Protein AF-A0A519R283-F1 (afdb_monomer_lite)

Sequence (198 aa):
MSEYLYPNASLYLNTQYIQLYNGGTFNTNLTDIDNVKGSFQCNGQVITFKQLPFRQILGTLYDQYTDFNLHLSSVHFCTGAAAQPVQDFWGVWLLKFSGAHLLNQSYNHLLGVCTDQTPCFAGNTSHTTINSTSGITPSANIISFRKPQSGFSDITLEFQNIRNNTPINGYIGKSIVTLGHVAFAFDIFPIIESKINK

Radius of gyration: 17.01 Å; chains: 1; bounding box: 45×44×44 Å

Secondary structure (DSSP, 8-state):
--GGGS--EEEEEETHHHHTGGGPPP-SB---EE-SSEEEETTTTEEEEEEEEHHHHHTTHHHHBSEEEEEEEEEEEE-SS-----TT-EEEEEEEEESSEES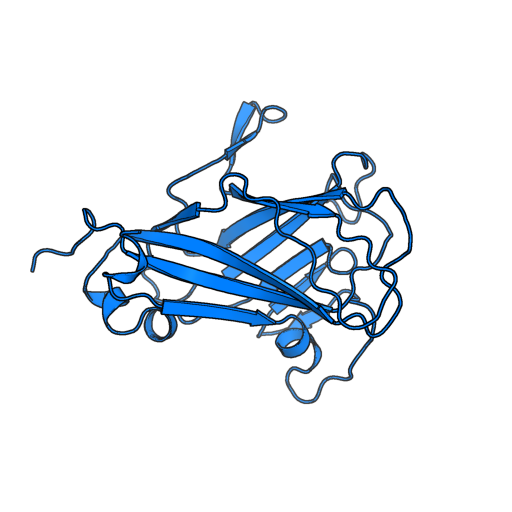SPEEETTTTEEES-EEEEEEE----SSSEEPPPP-S--EEEEEPPTTSEEEEEEEEEETT--S-BTTBTT--SPPPBEEEEEEEEEE-GGGB---

Foldseek 3Di:
DCQVVADKFKDKDWPVCQQCPPNHDDDLWQDFDDDQQWTADLQNLKTKGFWDQQCVRCPPVLVFFFKKKKAFPWKKFQRPDQQDQPPQQWWWKKKAKAQKAWPDWDQDPVVRDTDRIDTQFTFRQHDGDGTDTTDGPDDPNITMITQRPVSTMMMMIHTARPPFQDDDPNDGRGDNGHGGIMMIMMMMGHPPVRTDDD

pLDDT: mean 81.02, std 13.84, range [43.16, 96.5]

Structure (mmCIF, N/CA/C/O backbone):
data_AF-A0A519R283-F1
#
_entry.id   AF-A0A519R283-F1
#
loop_
_atom_site.group_PDB
_atom_site.id
_atom_site.type_symbol
_atom_site.label_atom_id
_atom_site.label_alt_id
_atom_site.label_comp_id
_atom_site.label_asym_id
_atom_site.label_entity_id
_atom_site.label_seq_id
_atom_site.pdbx_PDB_ins_code
_atom_site.Cartn_x
_atom_site.Cartn_y
_atom_site.Cartn_z
_atom_site.occupancy
_atom_site.B_iso_or_equiv
_atom_site.auth_seq_id
_atom_site.auth_comp_id
_atom_site.auth_asym_id
_atom_site.auth_atom_id
_atom_site.pdbx_PDB_model_num
ATOM 1 N N . MET A 1 1 ? 8.658 6.339 23.250 1.00 43.16 1 MET A N 1
ATOM 2 C CA . MET A 1 1 ? 8.602 5.001 23.890 1.00 43.16 1 MET A CA 1
ATOM 3 C C . MET A 1 1 ? 7.179 4.682 24.393 1.00 43.16 1 MET A C 1
ATOM 5 O O . MET A 1 1 ? 7.037 4.109 25.461 1.00 43.16 1 MET A O 1
ATOM 9 N N . SER A 1 2 ? 6.119 5.034 23.642 1.00 54.41 2 SER A N 1
ATOM 10 C CA . SER A 1 2 ? 4.710 4.770 24.022 1.00 54.41 2 SER A CA 1
ATOM 11 C C . SER A 1 2 ? 3.930 3.926 23.003 1.00 54.41 2 SER A C 1
ATOM 13 O O . SER A 1 2 ? 2.837 3.468 23.307 1.00 54.41 2 SER A O 1
ATOM 15 N N . GLU A 1 3 ? 4.482 3.698 21.810 1.00 46.72 3 GLU A N 1
ATOM 16 C CA . GLU A 1 3 ? 3.764 3.092 20.676 1.00 46.72 3 GLU A CA 1
ATOM 17 C C . GLU A 1 3 ? 3.654 1.560 20.780 1.00 46.72 3 GLU A C 1
ATOM 19 O O . GLU A 1 3 ? 2.698 0.979 20.284 1.00 46.72 3 GLU A O 1
ATOM 24 N N . TYR A 1 4 ? 4.564 0.910 21.519 1.00 47.75 4 TYR A N 1
ATOM 25 C CA . TYR A 1 4 ? 4.572 -0.548 21.739 1.00 47.75 4 TYR A CA 1
ATOM 26 C C . TYR A 1 4 ? 3.675 -1.030 22.894 1.00 47.75 4 TYR A C 1
ATOM 28 O O . TYR A 1 4 ? 3.607 -2.226 23.160 1.00 47.75 4 TYR A O 1
ATOM 36 N N . LEU A 1 5 ? 3.022 -0.119 23.623 1.00 55.38 5 LEU A N 1
ATOM 37 C CA . LEU A 1 5 ? 2.128 -0.470 24.737 1.00 55.38 5 LEU A CA 1
ATOM 38 C C . LEU A 1 5 ? 0.702 -0.806 24.278 1.00 55.38 5 LEU A C 1
ATOM 40 O O . LEU A 1 5 ? -0.080 -1.342 25.061 1.00 55.38 5 LEU A O 1
ATOM 44 N N . TYR A 1 6 ? 0.363 -0.501 23.025 1.00 66.31 6 TYR A N 1
ATOM 45 C CA . TYR A 1 6 ? -0.961 -0.734 22.460 1.00 66.31 6 TYR A CA 1
ATOM 46 C C . TYR A 1 6 ? -0.936 -1.927 21.500 1.00 66.31 6 TYR A C 1
ATOM 48 O O . TYR A 1 6 ? 0.078 -2.142 20.835 1.00 66.31 6 TYR A O 1
ATOM 56 N N . PRO A 1 7 ? -2.028 -2.711 21.404 1.00 77.56 7 PRO A N 1
ATOM 57 C CA . PRO A 1 7 ? -2.077 -3.823 20.468 1.00 77.56 7 PRO A CA 1
ATOM 58 C C . PRO A 1 7 ? -1.896 -3.306 19.039 1.00 77.56 7 PRO A C 1
ATOM 60 O O . PRO A 1 7 ? -2.572 -2.364 18.618 1.00 77.56 7 PRO A O 1
ATOM 63 N N . ASN A 1 8 ? -0.986 -3.934 18.307 1.00 85.88 8 ASN A N 1
ATOM 64 C CA . ASN A 1 8 ? -0.655 -3.616 16.929 1.00 85.88 8 ASN A CA 1
ATOM 65 C C . ASN A 1 8 ? -0.912 -4.827 16.024 1.00 85.88 8 ASN A C 1
ATOM 67 O O . ASN A 1 8 ? -0.982 -5.974 16.465 1.00 85.88 8 ASN A O 1
ATOM 71 N N . ALA A 1 9 ? -1.069 -4.549 14.739 1.00 92.19 9 ALA A N 1
ATOM 72 C CA . ALA A 1 9 ? -1.010 -5.538 13.679 1.00 92.19 9 ALA A CA 1
ATOM 73 C C . ALA A 1 9 ? 0.210 -5.240 12.809 1.00 92.19 9 ALA A C 1
ATOM 75 O O . ALA A 1 9 ? 0.637 -4.092 12.719 1.00 92.19 9 ALA A O 1
ATOM 76 N N . SER A 1 10 ? 0.742 -6.247 12.128 1.00 90.50 10 SER A N 1
ATOM 77 C CA . SER A 1 10 ? 1.805 -6.043 11.143 1.00 90.50 10 SER A CA 1
ATOM 78 C C . SER A 1 10 ? 1.340 -6.542 9.783 1.00 90.50 10 SER A C 1
ATOM 80 O O . SER A 1 10 ? 0.631 -7.545 9.670 1.00 90.50 10 SER A O 1
ATOM 82 N N . LEU A 1 11 ? 1.738 -5.829 8.737 1.00 93.75 11 LEU A N 1
ATOM 83 C CA . LEU A 1 11 ? 1.407 -6.132 7.355 1.00 93.75 11 LEU A CA 1
ATOM 84 C C . LEU A 1 11 ? 2.698 -6.270 6.553 1.00 93.75 11 LEU A C 1
ATOM 86 O O . LEU A 1 11 ? 3.480 -5.329 6.452 1.00 93.75 11 LEU A O 1
ATOM 90 N N . TYR A 1 12 ? 2.897 -7.439 5.950 1.00 92.50 12 TYR A N 1
ATOM 91 C CA . TYR A 1 12 ? 4.049 -7.719 5.101 1.00 92.50 12 TYR A CA 1
ATOM 92 C C . TYR A 1 12 ? 3.601 -7.910 3.653 1.00 92.50 12 TYR A C 1
ATOM 94 O O . TYR A 1 12 ? 2.899 -8.869 3.326 1.00 92.50 12 TYR A O 1
ATOM 102 N N . LEU A 1 13 ? 3.995 -6.982 2.785 1.00 93.88 13 LEU A N 1
ATOM 103 C CA . LEU A 1 13 ? 3.635 -6.978 1.372 1.00 93.88 13 LEU A CA 1
ATOM 104 C C . LEU A 1 13 ? 4.856 -7.337 0.534 1.00 93.88 13 LEU A C 1
ATOM 106 O O . LEU A 1 13 ? 5.818 -6.577 0.486 1.00 93.88 13 LEU A O 1
ATOM 110 N N . ASN A 1 14 ? 4.813 -8.487 -0.138 1.00 91.75 14 ASN A N 1
ATOM 111 C CA . ASN A 1 14 ? 5.929 -9.004 -0.924 1.00 91.75 14 ASN A CA 1
ATOM 112 C C . ASN A 1 14 ? 5.535 -9.162 -2.395 1.00 91.75 14 ASN A C 1
ATOM 114 O O . ASN A 1 14 ? 4.604 -9.895 -2.734 1.00 91.75 14 ASN A O 1
ATOM 118 N N . THR A 1 15 ? 6.283 -8.501 -3.276 1.00 91.25 15 THR A N 1
ATOM 119 C CA . THR A 1 15 ? 6.094 -8.592 -4.731 1.00 91.25 15 THR A CA 1
ATOM 120 C C . THR A 1 15 ? 6.210 -10.028 -5.257 1.00 91.25 15 THR A C 1
ATOM 122 O O . THR A 1 15 ? 5.472 -10.414 -6.157 1.00 91.25 15 THR A O 1
ATOM 125 N N . GLN A 1 16 ? 7.044 -10.890 -4.675 1.00 89.50 16 GLN A N 1
ATOM 126 C CA . GLN A 1 16 ? 7.146 -12.286 -5.121 1.00 89.50 16 GLN A CA 1
ATOM 127 C C . GLN A 1 16 ? 5.807 -13.034 -5.060 1.00 89.50 16 GLN A C 1
ATOM 129 O O . GLN A 1 16 ? 5.542 -13.865 -5.923 1.00 89.50 16 GLN A O 1
ATOM 134 N N . TYR A 1 17 ? 4.925 -12.712 -4.108 1.00 90.56 17 TYR A N 1
ATOM 135 C CA . TYR A 1 17 ? 3.611 -13.358 -4.003 1.00 90.56 17 TYR A CA 1
ATOM 136 C C . TYR A 1 17 ? 2.664 -12.994 -5.147 1.00 90.56 17 TYR A C 1
ATOM 138 O O . TYR A 1 17 ? 1.747 -13.759 -5.443 1.00 90.56 17 TYR A O 1
ATOM 146 N N . ILE A 1 18 ? 2.888 -11.850 -5.796 1.00 93.00 18 ILE A N 1
ATOM 147 C CA . ILE A 1 18 ? 2.174 -11.470 -7.014 1.00 93.00 18 ILE A CA 1
ATOM 148 C C . ILE A 1 18 ? 2.748 -12.269 -8.185 1.00 93.00 18 ILE A C 1
ATOM 150 O O . ILE A 1 18 ? 2.000 -12.940 -8.881 1.00 93.00 18 ILE A O 1
ATOM 154 N N . GLN A 1 19 ? 4.067 -12.263 -8.383 1.00 90.19 19 GLN A N 1
ATOM 155 C CA . GLN A 1 19 ? 4.686 -12.909 -9.548 1.00 90.19 19 GLN A CA 1
ATOM 156 C C . GLN A 1 19 ? 4.534 -14.437 -9.553 1.00 90.19 19 GLN A C 1
ATOM 158 O O . GLN A 1 19 ? 4.220 -15.027 -10.582 1.00 90.19 19 GLN A O 1
ATOM 163 N N . LEU A 1 20 ? 4.736 -15.077 -8.400 1.00 89.88 20 LEU A N 1
ATOM 164 C CA . LEU A 1 20 ? 4.698 -16.535 -8.247 1.00 89.88 20 LEU A CA 1
ATOM 165 C C . LEU A 1 20 ? 3.277 -17.077 -8.047 1.00 89.88 20 LEU A C 1
ATOM 167 O O . LEU A 1 20 ? 3.090 -18.274 -7.810 1.00 89.88 20 LEU A O 1
ATOM 171 N N . TYR A 1 21 ? 2.261 -16.214 -8.119 1.00 90.50 21 TYR A N 1
ATOM 172 C CA . TYR A 1 21 ? 0.875 -16.622 -7.953 1.00 90.50 21 TYR A CA 1
ATOM 173 C C . TYR A 1 21 ? 0.504 -17.740 -8.942 1.00 90.50 21 TYR A C 1
ATOM 175 O O . TYR A 1 21 ? 0.821 -17.670 -10.127 1.00 90.50 21 TYR A O 1
ATOM 183 N N . ASN A 1 22 ? -0.175 -18.774 -8.435 1.00 88.94 22 ASN A N 1
ATOM 184 C CA . ASN A 1 22 ? -0.608 -19.950 -9.198 1.00 88.94 22 ASN A CA 1
ATOM 185 C C . ASN A 1 22 ? 0.529 -20.697 -9.933 1.00 88.94 22 ASN A C 1
ATOM 187 O O . ASN A 1 22 ? 0.345 -21.172 -11.051 1.00 88.94 22 ASN A O 1
ATOM 191 N N . GLY A 1 23 ? 1.710 -20.789 -9.311 1.00 87.06 23 GLY A N 1
ATOM 192 C CA . GLY A 1 23 ? 2.866 -21.483 -9.892 1.00 87.06 23 GLY A CA 1
ATOM 193 C C . GLY A 1 23 ? 3.615 -20.660 -10.944 1.00 87.06 23 GLY A C 1
ATOM 194 O O . GLY A 1 23 ? 4.296 -21.234 -11.792 1.00 87.06 23 GLY A O 1
ATOM 195 N N . GLY A 1 24 ? 3.477 -19.331 -10.905 1.00 84.94 24 GLY A N 1
ATOM 196 C CA . GLY A 1 24 ? 4.186 -18.415 -11.794 1.00 84.94 24 GLY A CA 1
ATOM 197 C C . GLY A 1 24 ? 5.709 -18.572 -11.733 1.00 84.94 24 GLY A C 1
ATOM 198 O O . GLY A 1 24 ? 6.278 -19.051 -10.750 1.00 84.94 24 GLY A O 1
ATOM 199 N N . THR A 1 25 ? 6.385 -18.173 -12.808 1.00 85.62 25 THR A N 1
ATOM 200 C CA . THR A 1 25 ? 7.845 -18.269 -12.917 1.00 85.62 25 THR A CA 1
ATOM 201 C C . THR A 1 25 ? 8.520 -17.063 -12.276 1.00 85.62 25 THR A C 1
ATOM 203 O O . THR A 1 25 ? 8.102 -15.924 -12.478 1.00 85.62 25 THR A O 1
ATOM 206 N N . PHE A 1 26 ? 9.599 -17.315 -11.536 1.00 86.00 26 PHE A N 1
ATOM 207 C CA . PHE A 1 26 ? 10.427 -16.249 -10.988 1.00 86.00 26 PHE A CA 1
ATOM 208 C C . PHE A 1 26 ? 11.161 -15.503 -12.109 1.00 86.00 26 PHE A C 1
ATOM 210 O O . PHE A 1 26 ? 11.878 -16.117 -12.901 1.00 86.00 26 PHE A O 1
ATOM 217 N N . ASN A 1 27 ? 11.019 -14.181 -12.144 1.00 83.19 27 ASN A N 1
ATOM 218 C CA . ASN A 1 27 ? 11.834 -13.293 -12.966 1.00 83.19 27 ASN A CA 1
ATOM 219 C C . ASN A 1 27 ? 12.562 -12.329 -12.034 1.00 83.19 27 ASN A C 1
ATOM 221 O O . ASN A 1 27 ? 11.948 -11.691 -11.186 1.00 83.19 27 ASN A O 1
ATOM 225 N N . THR A 1 28 ? 13.876 -12.225 -12.200 1.00 77.25 28 THR A N 1
ATOM 226 C CA . THR A 1 28 ? 14.743 -11.385 -11.371 1.00 77.25 28 THR A CA 1
ATOM 227 C C . THR A 1 28 ? 14.387 -9.896 -11.436 1.00 77.25 28 THR A C 1
ATOM 229 O O . THR A 1 28 ? 14.678 -9.162 -10.490 1.00 77.25 28 THR A O 1
ATOM 232 N N . ASN A 1 29 ? 13.743 -9.474 -12.525 1.00 77.94 29 ASN A N 1
ATOM 233 C CA . ASN A 1 29 ? 13.261 -8.124 -12.780 1.00 77.94 29 ASN A CA 1
ATOM 234 C C . ASN A 1 29 ? 11.732 -8.055 -12.633 1.00 77.94 29 ASN A C 1
ATOM 236 O O . ASN A 1 29 ? 11.022 -8.939 -13.120 1.00 77.94 29 ASN A O 1
ATOM 240 N N . LEU A 1 30 ? 11.206 -6.977 -12.038 1.00 81.50 30 LEU A N 1
ATOM 241 C CA . LEU A 1 30 ? 9.765 -6.709 -12.020 1.00 81.50 30 LEU A CA 1
ATOM 242 C C . LEU A 1 30 ? 9.304 -6.217 -13.397 1.00 81.50 30 LEU A C 1
ATOM 244 O O . LEU A 1 30 ? 9.256 -5.020 -13.654 1.00 81.50 30 LEU A O 1
ATOM 248 N N . THR A 1 31 ? 8.973 -7.136 -14.297 1.00 84.81 31 THR A N 1
ATOM 249 C CA . THR A 1 31 ? 8.240 -6.817 -15.530 1.00 84.81 31 THR A CA 1
ATOM 250 C C . THR A 1 31 ? 6.750 -6.674 -15.244 1.00 84.81 31 THR A C 1
ATOM 252 O O . THR A 1 31 ? 6.242 -7.308 -14.316 1.00 84.81 31 THR A O 1
ATOM 255 N N . ASP A 1 32 ? 6.053 -5.877 -16.053 1.00 88.75 32 ASP A N 1
ATOM 256 C CA . ASP A 1 32 ? 4.618 -5.643 -15.891 1.00 88.75 32 ASP A CA 1
ATOM 257 C C . ASP A 1 32 ? 3.834 -6.969 -15.820 1.00 88.75 32 ASP A C 1
ATOM 259 O O . ASP A 1 32 ? 4.021 -7.879 -16.631 1.00 88.75 32 ASP A O 1
ATOM 263 N N . ILE A 1 33 ? 2.975 -7.087 -14.809 1.00 91.50 33 ILE A N 1
ATOM 264 C CA . ILE A 1 33 ? 2.140 -8.263 -14.539 1.00 91.50 33 ILE A CA 1
ATOM 265 C C . ILE A 1 33 ? 0.832 -7.796 -13.913 1.00 91.50 33 ILE A C 1
ATOM 267 O O . ILE A 1 33 ? 0.817 -6.815 -13.170 1.00 91.50 33 ILE A O 1
ATOM 271 N N . ASP A 1 34 ? -0.257 -8.517 -14.158 1.00 94.50 34 ASP A N 1
ATOM 272 C CA . ASP A 1 34 ? -1.515 -8.305 -13.453 1.00 94.50 34 ASP A CA 1
ATOM 273 C C . ASP A 1 34 ? -2.213 -9.642 -13.168 1.00 94.50 34 ASP A C 1
ATOM 275 O O . ASP A 1 34 ? -2.440 -10.447 -14.071 1.00 94.50 34 ASP A O 1
ATOM 279 N N . ASN A 1 35 ? -2.539 -9.892 -11.901 1.00 94.50 35 ASN A N 1
ATOM 280 C CA . ASN A 1 35 ? -3.352 -11.018 -11.466 1.00 94.50 35 ASN A CA 1
ATOM 281 C C . ASN A 1 35 ? -4.197 -10.668 -10.228 1.00 94.50 35 ASN A C 1
ATOM 283 O O . ASN A 1 35 ? -4.270 -9.528 -9.772 1.00 94.50 35 ASN A O 1
ATOM 287 N N . VAL A 1 36 ? -4.861 -11.675 -9.659 1.00 94.69 36 VAL A N 1
ATOM 288 C CA . VAL A 1 36 ? -5.785 -11.495 -8.526 1.00 94.69 36 VAL A CA 1
ATOM 289 C C . VAL A 1 36 ? -5.106 -11.140 -7.198 1.00 94.69 36 VAL A C 1
ATOM 291 O O . VAL A 1 36 ? -5.792 -10.705 -6.279 1.00 94.69 36 VAL A O 1
ATOM 294 N N . LYS A 1 37 ? -3.788 -11.330 -7.061 1.00 94.81 37 LYS A N 1
ATOM 295 C CA . LYS A 1 37 ? -3.024 -10.927 -5.866 1.00 94.81 37 LYS A CA 1
ATOM 296 C C . LYS A 1 37 ? -2.461 -9.519 -5.988 1.00 94.81 37 LYS A C 1
ATOM 298 O O . LYS A 1 37 ? -2.248 -8.862 -4.970 1.00 94.81 37 LYS A O 1
ATOM 303 N N . GLY A 1 38 ? -2.242 -9.042 -7.207 1.00 96.25 38 GLY A N 1
ATOM 304 C CA . GLY A 1 38 ? -1.705 -7.714 -7.434 1.00 96.25 38 GLY A CA 1
ATOM 305 C C . GLY A 1 38 ? -1.210 -7.486 -8.851 1.00 96.25 38 GLY A C 1
ATOM 306 O O . GLY A 1 38 ? -1.394 -8.320 -9.735 1.00 96.25 38 GLY A O 1
ATOM 307 N N . SER A 1 39 ? -0.558 -6.347 -9.045 1.00 95.25 39 SER A N 1
ATOM 308 C CA . SER A 1 39 ? 0.041 -5.964 -10.317 1.00 95.25 39 SER A CA 1
ATOM 309 C C . SER A 1 39 ? 1.351 -5.200 -10.144 1.00 95.25 39 SER A C 1
ATOM 311 O O . SER A 1 39 ? 1.572 -4.530 -9.130 1.00 95.25 39 SER A O 1
ATOM 313 N N . PHE A 1 40 ? 2.200 -5.287 -11.167 1.00 91.25 40 PHE A N 1
ATOM 314 C CA . PHE A 1 40 ? 3.327 -4.386 -11.400 1.00 91.25 40 PHE A CA 1
ATOM 315 C C . PHE A 1 40 ? 3.080 -3.636 -12.697 1.00 91.25 40 PHE A C 1
ATOM 317 O O . PHE A 1 40 ? 2.660 -4.234 -13.687 1.00 91.25 40 PHE A O 1
ATOM 324 N N . GLN A 1 41 ? 3.370 -2.345 -12.696 1.00 90.06 41 GLN A N 1
ATOM 325 C CA . GLN A 1 41 ? 3.392 -1.519 -13.895 1.00 90.06 41 GLN A CA 1
ATOM 326 C C . GLN A 1 41 ? 4.635 -0.632 -13.881 1.00 90.06 41 GLN A C 1
ATOM 328 O O . GLN A 1 41 ? 5.208 -0.355 -12.816 1.00 90.06 41 GLN A O 1
ATOM 333 N N . CYS A 1 42 ? 5.038 -0.173 -15.064 1.00 86.75 42 CYS A N 1
ATOM 334 C CA . CYS A 1 42 ? 6.225 0.662 -15.247 1.00 86.75 42 CYS A CA 1
ATOM 335 C C . CYS A 1 42 ? 7.464 0.002 -14.632 1.00 86.75 42 CYS A C 1
ATOM 337 O O . CYS A 1 42 ? 8.181 0.621 -13.847 1.00 86.75 42 CYS A O 1
ATOM 339 N N . ASN A 1 43 ? 7.668 -1.282 -14.932 1.00 83.31 43 ASN A N 1
ATOM 340 C CA . ASN A 1 43 ? 8.820 -2.055 -14.473 1.00 83.31 43 ASN A CA 1
ATOM 341 C C . ASN A 1 43 ? 8.993 -2.059 -12.936 1.00 83.31 43 ASN A C 1
ATOM 343 O O . ASN A 1 43 ? 10.098 -1.902 -12.406 1.00 83.31 43 ASN A O 1
ATOM 347 N N . GLY A 1 44 ? 7.877 -2.185 -12.210 1.00 84.31 44 GLY A N 1
ATOM 348 C CA . GLY A 1 44 ? 7.848 -2.254 -10.746 1.00 84.31 44 GLY A CA 1
ATOM 349 C C . GLY A 1 44 ? 7.804 -0.903 -10.030 1.00 84.31 44 GLY A C 1
ATOM 350 O O . GLY A 1 44 ? 7.826 -0.872 -8.804 1.00 84.31 44 GLY A O 1
ATOM 351 N N . GLN A 1 45 ? 7.717 0.219 -10.749 1.00 86.62 45 GLN A N 1
ATOM 352 C CA . GLN A 1 45 ? 7.580 1.553 -10.142 1.00 86.62 45 GLN A CA 1
ATOM 353 C C . GLN A 1 45 ? 6.138 1.908 -9.746 1.00 86.62 45 GLN A C 1
ATOM 355 O O . GLN A 1 45 ? 5.893 2.964 -9.151 1.00 86.62 45 GLN A O 1
ATOM 360 N N . VAL A 1 46 ? 5.176 1.063 -10.106 1.00 91.44 46 VAL A N 1
ATOM 361 C CA . VAL A 1 46 ? 3.799 1.088 -9.615 1.00 91.44 46 VAL A CA 1
ATOM 362 C C . VAL A 1 46 ? 3.450 -0.341 -9.218 1.00 91.44 46 VAL A C 1
ATOM 364 O O . VAL A 1 46 ? 3.452 -1.240 -10.057 1.00 91.44 46 VAL A O 1
ATOM 367 N N . ILE A 1 47 ? 3.196 -0.563 -7.933 1.00 93.69 47 ILE A N 1
ATOM 368 C CA . ILE A 1 47 ? 2.926 -1.886 -7.368 1.00 93.69 47 ILE A CA 1
ATOM 369 C C . ILE A 1 47 ? 1.575 -1.826 -6.678 1.00 93.69 47 ILE A C 1
ATOM 371 O O . ILE A 1 47 ? 1.401 -1.038 -5.753 1.00 93.69 47 ILE A O 1
ATOM 375 N N . THR A 1 48 ? 0.635 -2.671 -7.088 1.00 95.81 48 THR A N 1
ATOM 376 C CA . THR A 1 48 ? -0.678 -2.774 -6.440 1.00 95.81 48 THR A CA 1
ATOM 377 C C . THR A 1 48 ? -0.826 -4.135 -5.786 1.00 95.81 48 THR A C 1
ATOM 379 O O . THR A 1 48 ? -0.686 -5.155 -6.452 1.00 95.81 48 THR A O 1
ATOM 382 N N . PHE A 1 49 ? -1.160 -4.163 -4.500 1.00 96.50 49 PHE A N 1
ATOM 383 C CA . PHE A 1 49 ? -1.598 -5.354 -3.779 1.00 96.50 49 PHE A CA 1
ATOM 384 C C . PHE A 1 49 ? -3.121 -5.328 -3.699 1.00 96.50 49 PHE A C 1
ATOM 386 O O . PHE A 1 49 ? -3.688 -4.391 -3.136 1.00 96.50 49 PHE A O 1
ATOM 393 N N . LYS A 1 50 ? -3.772 -6.329 -4.295 1.00 95.94 50 LYS A N 1
ATOM 394 C CA . LYS A 1 50 ? -5.225 -6.341 -4.502 1.00 95.94 50 LYS A CA 1
ATOM 395 C C . LYS A 1 50 ? -5.949 -7.135 -3.417 1.00 95.94 50 LYS A C 1
ATOM 397 O O . LYS A 1 50 ? -5.464 -8.178 -2.978 1.00 95.94 50 LYS A O 1
ATOM 402 N N . GLN A 1 51 ? -7.140 -6.673 -3.047 1.00 94.25 51 GLN A N 1
ATOM 403 C CA . GLN A 1 51 ? -8.104 -7.359 -2.184 1.00 94.25 51 GLN A CA 1
ATOM 404 C C . GLN A 1 51 ? -7.507 -7.792 -0.836 1.00 94.25 51 GLN A C 1
ATOM 406 O O . GLN A 1 51 ? -7.689 -8.928 -0.392 1.00 94.25 51 GLN A O 1
ATOM 411 N N . LEU A 1 52 ? -6.783 -6.890 -0.166 1.00 95.31 52 LEU A N 1
ATOM 412 C CA . LEU A 1 52 ? -6.201 -7.174 1.144 1.00 95.31 52 LEU A CA 1
ATOM 413 C C . LEU A 1 52 ? -7.313 -7.307 2.201 1.00 95.31 52 LEU A C 1
ATOM 415 O O . LEU A 1 52 ? -8.101 -6.372 2.368 1.00 95.31 52 LEU A O 1
ATOM 419 N N . PRO A 1 53 ? -7.395 -8.432 2.939 1.00 95.06 53 PRO A N 1
ATOM 420 C CA . PRO A 1 53 ? -8.476 -8.689 3.887 1.00 95.06 53 PRO A CA 1
ATOM 421 C C . PRO A 1 53 ? -8.219 -7.985 5.228 1.00 95.06 53 PRO A C 1
ATOM 423 O O . PRO A 1 53 ? -7.726 -8.581 6.185 1.00 95.06 53 PRO A O 1
ATOM 426 N N . PHE A 1 54 ? -8.592 -6.711 5.337 1.00 94.88 54 PHE A N 1
ATOM 427 C CA . PHE A 1 54 ? -8.350 -5.880 6.524 1.00 94.88 54 PHE A CA 1
ATOM 428 C C . PHE A 1 54 ? -8.999 -6.404 7.807 1.00 94.88 54 PHE A C 1
ATOM 430 O O . PHE A 1 54 ? -8.463 -6.175 8.887 1.00 94.88 54 PHE A O 1
ATOM 437 N N . ARG A 1 55 ? -10.102 -7.155 7.711 1.00 94.19 55 ARG A N 1
ATOM 438 C CA . ARG A 1 55 ? -10.680 -7.854 8.875 1.00 94.19 55 ARG A CA 1
ATOM 439 C C . ARG A 1 55 ? -9.720 -8.887 9.466 1.00 94.19 55 ARG A C 1
ATOM 441 O O . ARG A 1 55 ? -9.649 -9.025 10.679 1.00 94.19 55 ARG A O 1
ATOM 448 N N . GLN A 1 56 ? -8.978 -9.594 8.616 1.00 95.00 56 GLN A N 1
ATOM 449 C CA . GLN A 1 56 ? -7.984 -10.574 9.054 1.00 95.00 56 GLN A CA 1
ATOM 450 C C . GLN A 1 56 ? -6.690 -9.887 9.489 1.00 95.00 56 GLN A C 1
ATOM 452 O O . GLN A 1 56 ? -6.143 -10.244 10.524 1.00 95.00 56 GLN A O 1
ATOM 457 N N . ILE A 1 57 ? -6.240 -8.879 8.734 1.00 94.88 57 ILE A N 1
ATOM 458 C CA . ILE A 1 57 ? -5.010 -8.128 9.031 1.00 94.88 57 ILE A CA 1
ATOM 459 C C . ILE A 1 57 ? -5.105 -7.449 10.400 1.00 94.88 57 ILE A C 1
ATOM 461 O O . ILE A 1 57 ? -4.195 -7.571 11.208 1.00 94.88 57 ILE A O 1
ATOM 465 N N . LEU A 1 58 ? -6.208 -6.746 10.672 1.00 94.50 58 LEU A N 1
ATOM 466 C CA . LEU A 1 58 ? -6.395 -6.013 11.927 1.00 94.50 58 LEU A CA 1
ATOM 467 C C . LEU A 1 58 ? -6.935 -6.902 13.059 1.00 94.50 58 LEU A C 1
ATOM 469 O O . LEU A 1 58 ? -6.858 -6.525 14.227 1.00 94.50 58 LEU A O 1
ATOM 473 N N . GLY A 1 59 ? -7.502 -8.066 12.735 1.00 93.00 59 GLY A N 1
ATOM 474 C CA . GLY A 1 59 ? -8.081 -8.981 13.712 1.00 93.00 59 GLY A CA 1
ATOM 475 C C . GLY A 1 59 ? -9.115 -8.292 14.605 1.00 93.00 59 GLY A C 1
ATOM 476 O O . GLY A 1 59 ? -10.017 -7.603 14.128 1.00 93.00 59 GLY A O 1
ATOM 477 N N . THR A 1 60 ? -8.964 -8.441 15.922 1.00 92.31 60 THR A N 1
ATOM 478 C CA . THR A 1 60 ? -9.873 -7.847 16.917 1.00 92.31 60 THR A CA 1
ATOM 479 C C . THR A 1 60 ? -9.885 -6.320 16.889 1.00 92.31 60 THR A C 1
ATOM 481 O O . THR A 1 60 ? -10.909 -5.720 17.220 1.00 92.31 60 THR A O 1
ATOM 484 N N . LEU A 1 61 ? -8.795 -5.677 16.449 1.00 93.31 61 LEU A N 1
ATOM 485 C CA . LEU A 1 61 ? -8.736 -4.221 16.325 1.00 93.31 61 LEU A CA 1
ATOM 486 C C . LEU A 1 61 ? -9.750 -3.703 15.306 1.00 93.31 61 LEU A C 1
ATOM 488 O O . LEU A 1 61 ? -10.291 -2.612 15.496 1.00 93.31 61 LEU A O 1
ATOM 492 N N . TYR A 1 62 ? -10.055 -4.494 14.266 1.00 93.94 62 TYR A N 1
ATOM 493 C CA . TYR A 1 62 ? -11.019 -4.117 13.235 1.00 93.94 62 TYR A CA 1
ATOM 494 C C . TYR A 1 62 ? -12.377 -3.763 13.843 1.00 93.94 62 TYR A C 1
ATOM 496 O O . TYR A 1 62 ? -13.014 -2.825 13.384 1.00 93.94 62 TYR A O 1
ATOM 504 N N . ASP A 1 63 ? -12.826 -4.470 14.878 1.00 93.19 63 ASP A N 1
ATOM 505 C CA . ASP A 1 63 ? -14.133 -4.229 15.501 1.00 93.19 63 ASP A CA 1
ATOM 506 C C . ASP A 1 63 ? -14.083 -3.206 16.646 1.00 93.19 63 ASP A C 1
ATOM 508 O O . ASP A 1 63 ? -15.130 -2.771 17.127 1.00 93.19 63 ASP A O 1
ATOM 512 N N . GLN A 1 64 ? -12.885 -2.813 17.086 1.00 93.56 64 GLN A N 1
ATOM 513 C CA . GLN A 1 64 ? -12.679 -1.916 18.226 1.00 93.56 64 GLN A CA 1
ATOM 514 C C . GLN A 1 64 ? -12.427 -0.462 17.822 1.00 93.56 64 GLN A C 1
ATOM 516 O O . GLN A 1 64 ? -12.772 0.438 18.583 1.00 93.56 64 GLN A O 1
ATOM 521 N N . TYR A 1 65 ? -11.850 -0.224 16.644 1.00 94.75 65 TYR A N 1
ATOM 522 C CA . TYR A 1 65 ? -11.443 1.108 16.188 1.00 94.75 65 TYR A CA 1
ATOM 523 C C . TYR A 1 65 ? -11.946 1.388 14.770 1.00 94.75 65 TYR A C 1
ATOM 525 O O . TYR A 1 65 ? -12.190 0.461 13.987 1.00 94.75 65 TYR A O 1
ATOM 533 N N . THR A 1 66 ? -12.152 2.660 14.425 1.00 94.75 66 THR A N 1
ATOM 534 C CA . THR A 1 66 ? -12.497 3.075 13.052 1.00 94.75 66 THR A CA 1
ATOM 535 C C . THR A 1 66 ? -11.289 3.519 12.247 1.00 94.75 66 THR A C 1
ATOM 537 O O . THR A 1 66 ? -11.257 3.275 11.038 1.00 94.75 66 THR A O 1
ATOM 540 N N . ASP A 1 67 ? -10.301 4.120 12.904 1.00 94.88 67 ASP A N 1
ATOM 541 C CA . ASP A 1 67 ? -9.184 4.788 12.255 1.00 94.88 67 ASP A CA 1
ATOM 542 C C . ASP A 1 67 ? -7.842 4.261 12.786 1.00 94.88 67 ASP A C 1
ATOM 544 O O . ASP A 1 67 ? -7.690 3.892 13.954 1.00 94.88 67 ASP A O 1
ATOM 548 N N . PHE A 1 68 ? -6.858 4.196 11.898 1.00 94.06 68 PHE A N 1
ATOM 549 C CA . PHE A 1 68 ? -5.580 3.536 12.127 1.00 94.06 68 PHE A CA 1
ATOM 550 C C . PHE A 1 68 ? -4.436 4.360 11.556 1.00 94.06 68 PHE A C 1
ATOM 552 O O . PHE A 1 68 ? -4.592 5.077 10.571 1.00 94.06 68 PHE A O 1
ATOM 559 N N . ASN A 1 69 ? -3.270 4.200 12.160 1.00 92.75 69 ASN A N 1
ATOM 560 C CA . ASN A 1 69 ? -1.994 4.640 11.636 1.00 92.75 69 ASN A CA 1
ATOM 561 C C . ASN A 1 69 ? -1.247 3.433 11.072 1.00 92.75 69 ASN A C 1
ATOM 563 O O . ASN A 1 69 ? -1.220 2.365 11.679 1.00 92.75 69 ASN A O 1
ATOM 567 N N . LEU A 1 70 ? -0.639 3.622 9.913 1.00 91.69 70 LEU A N 1
ATOM 568 C CA . LEU A 1 70 ? 0.224 2.688 9.214 1.00 91.69 70 LEU A CA 1
ATOM 569 C C . LEU A 1 70 ? 1.620 3.305 9.170 1.00 91.69 70 LEU A C 1
ATOM 571 O O . LEU A 1 70 ? 1.792 4.402 8.647 1.00 91.69 70 LEU A O 1
ATOM 575 N N . HIS A 1 71 ? 2.610 2.606 9.697 1.00 89.31 71 HIS A N 1
ATOM 576 C CA . HIS A 1 71 ? 4.003 3.024 9.709 1.00 89.31 71 HIS A CA 1
ATOM 577 C C . HIS A 1 71 ? 4.829 2.041 8.890 1.00 89.31 71 HIS A C 1
ATOM 579 O O . HIS A 1 71 ? 4.754 0.836 9.116 1.00 89.31 71 HIS A O 1
ATOM 585 N N . LEU A 1 72 ? 5.613 2.536 7.933 1.00 87.62 72 LEU A N 1
ATOM 586 C CA . LEU A 1 72 ? 6.556 1.687 7.207 1.00 87.62 72 LEU A CA 1
ATOM 587 C C . LEU A 1 72 ? 7.798 1.446 8.067 1.00 87.62 72 LEU A C 1
ATOM 589 O O . LEU A 1 72 ? 8.601 2.357 8.268 1.00 87.62 72 LEU A O 1
ATOM 593 N N . SER A 1 73 ? 7.968 0.212 8.523 1.00 85.62 73 SER A N 1
ATOM 594 C CA . SER A 1 73 ? 9.013 -0.172 9.473 1.00 85.62 73 SER A CA 1
ATOM 595 C C . SER A 1 73 ? 10.289 -0.636 8.780 1.00 85.62 73 SER A C 1
ATOM 597 O O . SER A 1 73 ? 11.388 -0.327 9.239 1.00 85.62 73 SER A O 1
ATOM 599 N N . SER A 1 74 ? 10.176 -1.332 7.646 1.00 81.75 74 SER A N 1
ATOM 600 C CA . SER A 1 74 ? 11.335 -1.715 6.835 1.00 81.75 74 SER A CA 1
ATOM 601 C C . SER A 1 74 ? 10.982 -1.953 5.367 1.00 81.75 74 SER A C 1
ATOM 603 O O . SER A 1 74 ? 9.855 -2.308 5.012 1.00 81.75 74 SER A O 1
ATOM 605 N N . VAL A 1 75 ? 11.985 -1.781 4.502 1.00 81.50 75 VAL A N 1
ATOM 606 C CA . VAL A 1 75 ? 11.928 -2.164 3.087 1.00 81.50 75 VAL A CA 1
ATOM 607 C C . VAL A 1 75 ? 13.079 -3.109 2.793 1.00 81.50 75 VAL A C 1
ATOM 609 O O . VAL A 1 75 ? 14.243 -2.789 3.039 1.00 81.50 75 VAL A O 1
ATOM 612 N N . HIS A 1 76 ? 12.750 -4.273 2.252 1.00 78.75 76 HIS A N 1
ATOM 613 C CA . HIS A 1 76 ? 13.707 -5.313 1.911 1.00 78.75 76 HIS A CA 1
ATOM 614 C C . HIS A 1 76 ? 13.758 -5.474 0.400 1.00 78.75 76 HIS A C 1
ATOM 616 O O . HIS A 1 76 ? 12.743 -5.787 -0.221 1.00 78.75 76 HIS A O 1
ATOM 622 N N . PHE A 1 77 ? 14.935 -5.284 -0.191 1.00 75.38 77 PHE A N 1
ATOM 623 C CA . PHE A 1 77 ? 15.138 -5.493 -1.619 1.00 75.38 77 PHE A CA 1
ATOM 624 C C . PHE A 1 77 ? 15.775 -6.864 -1.848 1.00 75.38 77 PHE A C 1
ATOM 626 O O . PHE A 1 77 ? 16.903 -7.133 -1.433 1.00 75.38 77 PHE A O 1
ATOM 633 N N . CYS A 1 78 ? 15.038 -7.734 -2.529 1.00 66.38 78 CYS A N 1
ATOM 634 C CA . CYS A 1 78 ? 15.497 -9.026 -3.017 1.00 66.38 78 CYS A CA 1
ATOM 635 C C . CYS A 1 78 ? 15.858 -8.877 -4.499 1.00 66.38 78 CYS A C 1
ATOM 637 O O . CYS A 1 78 ? 15.070 -9.162 -5.397 1.00 66.38 78 CYS A O 1
ATOM 639 N N . THR A 1 79 ? 17.054 -8.381 -4.783 1.00 58.41 79 THR A N 1
ATOM 640 C CA . THR A 1 79 ? 17.562 -8.267 -6.152 1.00 58.41 79 THR A CA 1
ATOM 641 C C . THR A 1 79 ? 18.080 -9.627 -6.626 1.00 58.41 79 THR A C 1
ATOM 643 O O . THR A 1 79 ? 19.111 -10.096 -6.168 1.00 58.41 79 THR A O 1
ATOM 646 N N . GLY A 1 80 ? 17.371 -10.290 -7.545 1.00 50.38 80 GLY A N 1
ATOM 647 C CA . GLY A 1 80 ? 17.919 -11.444 -8.278 1.00 50.38 80 GLY A CA 1
ATOM 648 C C . GLY A 1 80 ? 18.809 -11.029 -9.462 1.00 50.38 80 GLY A C 1
ATOM 649 O O . GLY A 1 80 ? 19.617 -11.811 -9.950 1.00 50.38 80 GLY A O 1
ATOM 650 N N . ALA A 1 81 ? 18.669 -9.781 -9.910 1.00 48.69 81 ALA A N 1
ATOM 651 C CA . ALA A 1 81 ? 19.513 -9.101 -10.882 1.00 48.69 81 ALA A CA 1
ATOM 652 C C . ALA A 1 81 ? 19.880 -7.735 -10.293 1.00 48.69 81 ALA A C 1
ATOM 654 O O . ALA A 1 81 ? 19.088 -7.171 -9.536 1.00 48.69 81 ALA A O 1
ATOM 655 N N . ALA A 1 82 ? 21.079 -7.227 -10.593 1.00 47.03 82 ALA A N 1
ATOM 656 C CA . ALA A 1 82 ? 21.548 -5.937 -10.096 1.00 47.03 82 ALA A CA 1
ATOM 657 C C . ALA 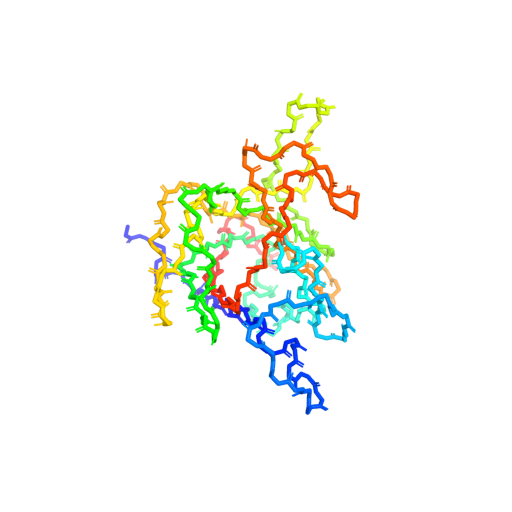A 1 82 ? 20.489 -4.852 -10.363 1.00 47.03 82 ALA A C 1
ATOM 659 O O . ALA A 1 82 ? 20.261 -4.477 -11.517 1.00 47.03 82 ALA A O 1
ATOM 660 N N . ALA A 1 83 ? 19.836 -4.355 -9.306 1.00 50.69 83 ALA A N 1
ATOM 661 C CA . ALA A 1 83 ? 19.116 -3.095 -9.407 1.00 50.69 83 ALA A CA 1
ATOM 662 C C . ALA A 1 83 ? 20.162 -2.063 -9.832 1.00 50.69 83 ALA A C 1
ATOM 664 O O . ALA A 1 83 ? 21.246 -1.988 -9.257 1.00 50.69 83 ALA A O 1
ATOM 665 N N . GLN A 1 84 ? 19.896 -1.386 -10.942 1.00 53.50 84 GLN A N 1
ATOM 666 C CA . GLN A 1 84 ? 20.932 -0.720 -11.721 1.00 53.50 84 GLN A CA 1
ATOM 667 C C . GLN A 1 84 ? 21.793 0.213 -10.839 1.00 53.50 84 GLN A C 1
ATOM 669 O O . GLN A 1 84 ? 21.240 0.923 -9.996 1.00 53.50 84 GLN A O 1
ATOM 674 N N . PRO A 1 85 ? 23.127 0.262 -11.032 1.00 51.84 85 PRO A N 1
ATOM 675 C CA . PRO A 1 85 ? 24.068 1.066 -10.236 1.00 51.84 85 PRO A CA 1
ATOM 676 C C . PRO A 1 85 ? 23.926 2.581 -10.472 1.00 51.84 85 PRO A C 1
ATOM 678 O O . PRO A 1 85 ? 24.869 3.347 -10.280 1.00 51.84 85 PRO A O 1
ATOM 681 N N . VAL A 1 86 ? 22.762 3.032 -10.936 1.00 55.97 86 VAL A N 1
ATOM 682 C CA . VAL A 1 86 ? 22.519 4.421 -11.285 1.00 55.97 86 VAL A CA 1
ATOM 683 C C . VAL A 1 86 ? 22.371 5.198 -9.982 1.00 55.97 86 VAL A C 1
ATOM 685 O O . VAL A 1 86 ? 21.364 5.079 -9.284 1.00 55.97 86 VAL A O 1
ATOM 688 N N . GLN A 1 87 ? 23.382 6.014 -9.678 1.00 52.03 87 GLN A N 1
ATOM 689 C CA . GLN A 1 87 ? 23.448 6.927 -8.528 1.00 52.03 87 GLN A CA 1
ATOM 690 C C . GLN A 1 87 ? 22.269 7.927 -8.450 1.00 52.03 87 GLN A C 1
ATOM 692 O O . GLN A 1 87 ? 22.148 8.654 -7.468 1.00 52.03 87 GLN A O 1
ATOM 697 N N . ASP A 1 88 ? 21.366 7.926 -9.437 1.00 53.75 88 ASP A N 1
ATOM 698 C CA . ASP A 1 88 ? 20.223 8.831 -9.571 1.00 53.75 88 ASP A CA 1
ATOM 699 C C . ASP A 1 88 ? 18.851 8.187 -9.310 1.00 53.75 88 ASP A C 1
ATOM 701 O O . ASP A 1 88 ? 17.817 8.811 -9.569 1.00 53.75 88 ASP A O 1
ATOM 705 N N . PHE A 1 89 ? 18.785 6.960 -8.777 1.00 69.62 89 PHE A N 1
ATOM 706 C CA . PHE A 1 89 ? 17.503 6.319 -8.445 1.00 69.62 89 PHE A CA 1
ATOM 707 C C . PHE A 1 89 ? 16.987 6.675 -7.037 1.00 69.62 89 PHE A C 1
ATOM 709 O O . PHE A 1 89 ? 16.541 5.833 -6.251 1.00 69.62 89 PHE A O 1
ATOM 716 N N . TRP A 1 90 ? 17.041 7.978 -6.745 1.00 75.75 90 TRP A N 1
ATOM 717 C CA . TRP A 1 90 ? 16.441 8.610 -5.576 1.00 75.75 90 TRP A CA 1
ATOM 718 C C . TRP A 1 90 ? 15.021 9.072 -5.895 1.00 75.75 90 TRP A C 1
ATOM 720 O O . TRP A 1 90 ? 14.767 9.714 -6.918 1.00 75.75 90 TRP A O 1
ATOM 730 N N . GLY A 1 91 ? 14.089 8.790 -4.997 1.00 79.62 91 GLY A N 1
ATOM 731 C CA . GLY A 1 91 ? 12.713 9.216 -5.173 1.00 79.62 91 GLY A CA 1
ATOM 732 C C . GLY A 1 91 ? 11.886 9.056 -3.915 1.00 79.62 91 GLY A C 1
ATOM 733 O O . GLY A 1 91 ? 12.404 8.781 -2.830 1.00 79.62 91 GLY A O 1
ATOM 734 N N . VAL A 1 92 ? 10.586 9.246 -4.085 1.00 84.38 92 VAL A N 1
ATOM 735 C CA . VAL A 1 92 ? 9.589 9.110 -3.028 1.00 84.38 92 VAL A CA 1
ATOM 736 C C . VAL A 1 92 ? 8.625 8.006 -3.424 1.00 84.38 92 VAL A C 1
ATOM 738 O O . VAL A 1 92 ? 8.091 8.011 -4.531 1.00 84.38 92 VAL A O 1
ATOM 741 N N . TRP A 1 93 ? 8.390 7.064 -2.520 1.00 86.94 93 TRP A N 1
ATOM 742 C CA . TRP A 1 93 ? 7.264 6.152 -2.628 1.00 86.94 93 TRP A CA 1
ATOM 743 C C . TRP A 1 93 ? 6.034 6.815 -2.033 1.00 86.94 93 TRP A C 1
ATOM 745 O O . TRP A 1 93 ? 6.018 7.184 -0.859 1.00 86.94 93 TRP A O 1
ATOM 755 N N . LEU A 1 94 ? 5.004 6.958 -2.852 1.00 88.62 94 LEU A N 1
ATOM 756 C CA . LEU A 1 94 ? 3.680 7.392 -2.446 1.00 88.62 94 LEU A CA 1
ATOM 757 C C . LEU A 1 94 ? 2.810 6.161 -2.211 1.00 88.62 94 LEU A C 1
ATOM 759 O O . LEU A 1 94 ? 2.856 5.209 -2.987 1.00 88.62 94 LEU A O 1
ATOM 763 N N . LEU A 1 95 ? 2.003 6.187 -1.159 1.00 91.12 95 LEU A N 1
ATOM 764 C CA . LEU A 1 95 ? 0.993 5.174 -0.895 1.00 91.12 95 LEU A CA 1
ATOM 765 C C . LEU A 1 95 ? -0.385 5.718 -1.258 1.00 91.12 95 LEU A C 1
ATOM 767 O O . LEU A 1 95 ? -0.731 6.852 -0.919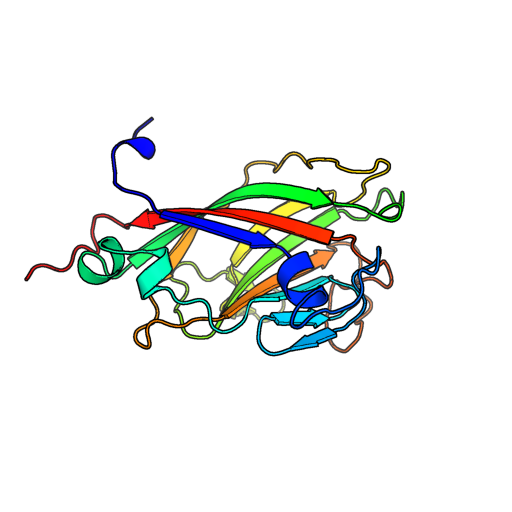 1.00 91.12 95 LEU A O 1
ATOM 771 N N . LYS A 1 96 ? -1.175 4.876 -1.919 1.00 90.00 96 LYS A N 1
ATOM 772 C CA . LYS A 1 96 ? -2.589 5.084 -2.225 1.00 90.00 96 LYS A CA 1
ATOM 773 C C . LYS A 1 96 ? -3.394 3.904 -1.698 1.00 90.00 96 LYS A C 1
ATOM 775 O O . LYS A 1 96 ? -2.978 2.754 -1.837 1.00 90.00 96 LYS A O 1
ATOM 780 N N . PHE A 1 97 ? -4.562 4.198 -1.142 1.00 86.56 97 PHE A N 1
ATOM 781 C CA . PHE A 1 97 ? -5.552 3.201 -0.753 1.00 86.56 97 PHE A CA 1
ATOM 782 C C . PHE A 1 97 ? -6.754 3.284 -1.690 1.00 86.56 97 PHE A C 1
ATOM 784 O O . PHE A 1 97 ? -7.327 4.356 -1.857 1.00 86.56 97 PHE A O 1
ATOM 791 N N . SER A 1 98 ? -7.165 2.155 -2.265 1.00 83.12 98 SER A N 1
ATOM 792 C CA . SER A 1 98 ? -8.440 2.047 -2.980 1.00 83.12 98 SER A CA 1
ATOM 793 C C . SER A 1 98 ? -9.394 1.191 -2.156 1.00 83.12 98 SER A C 1
ATOM 795 O O . SER A 1 98 ? -9.123 0.020 -1.906 1.00 83.12 98 SER A O 1
ATOM 797 N N . GLY A 1 99 ? -10.501 1.781 -1.700 1.00 72.00 99 GLY A N 1
ATOM 798 C CA . GLY A 1 99 ? -11.470 1.128 -0.806 1.00 72.00 99 GLY A CA 1
ATOM 799 C C . GLY A 1 99 ? -11.320 1.483 0.679 1.00 72.00 99 GLY A C 1
ATOM 800 O O . GLY A 1 99 ? -12.205 1.165 1.473 1.00 72.00 99 GLY A O 1
ATOM 801 N N . ALA A 1 100 ? -10.257 2.200 1.052 1.00 79.69 100 ALA A N 1
ATOM 802 C CA . ALA A 1 100 ? -10.101 2.864 2.347 1.00 79.69 100 ALA A CA 1
ATOM 803 C C . ALA A 1 100 ? -9.891 4.374 2.144 1.00 79.69 100 ALA A C 1
ATOM 805 O O . ALA A 1 100 ? -9.474 4.802 1.071 1.00 79.69 100 ALA A O 1
ATOM 806 N N . HIS A 1 101 ? -10.183 5.179 3.168 1.00 84.06 101 HIS A N 1
ATOM 807 C CA . HIS A 1 101 ? -10.016 6.633 3.099 1.00 84.06 101 HIS A CA 1
ATOM 808 C C . HIS A 1 101 ? -8.743 7.046 3.832 1.00 84.06 101 HIS A C 1
ATOM 810 O O . HIS A 1 101 ? -8.621 6.788 5.031 1.00 84.06 101 HIS A O 1
ATOM 816 N N . LEU A 1 102 ? -7.818 7.702 3.132 1.00 88.06 102 LEU A N 1
ATOM 817 C CA . LEU A 1 102 ? -6.682 8.364 3.771 1.00 88.06 102 LEU A CA 1
ATOM 818 C C . LEU A 1 102 ? -7.179 9.566 4.581 1.00 88.06 102 LEU A C 1
ATOM 820 O O . LEU A 1 102 ? -7.980 10.364 4.100 1.00 88.06 102 LEU A O 1
ATOM 824 N N . LEU A 1 103 ? -6.708 9.681 5.819 1.00 87.75 103 LEU A N 1
ATOM 825 C CA . LEU A 1 103 ? -7.001 10.803 6.713 1.00 87.75 103 LEU A CA 1
ATOM 826 C C . LEU A 1 103 ? -5.955 11.911 6.566 1.00 87.75 103 LEU A C 1
ATOM 828 O O . LEU A 1 103 ? -6.272 13.083 6.746 1.00 87.75 103 LEU A O 1
ATOM 832 N N . ASN A 1 104 ? -4.724 11.551 6.198 1.00 82.06 104 ASN A N 1
ATOM 833 C CA . ASN A 1 104 ? -3.687 12.492 5.804 1.00 82.06 104 ASN A CA 1
ATOM 834 C C . ASN A 1 104 ? -3.540 12.516 4.274 1.00 82.06 104 ASN A C 1
ATOM 836 O O . ASN A 1 104 ? -2.887 11.671 3.668 1.00 82.06 104 ASN A O 1
ATOM 840 N N . GLN A 1 105 ? -4.171 13.504 3.642 1.00 74.50 105 GLN A N 1
ATOM 841 C CA . GLN A 1 105 ? -3.999 13.781 2.216 1.00 74.50 105 GLN A CA 1
ATOM 842 C C . GLN A 1 105 ? -2.755 14.640 1.977 1.00 74.50 105 GLN A C 1
ATOM 844 O O . GLN A 1 105 ? -2.389 15.471 2.809 1.00 74.50 105 GLN A O 1
ATOM 849 N N . SER A 1 106 ? -2.134 14.487 0.806 1.00 81.69 106 SER A N 1
ATOM 850 C CA . SER A 1 106 ? -1.027 15.352 0.384 1.00 81.69 106 SER A CA 1
ATOM 851 C C . SER A 1 106 ? -1.491 16.412 -0.598 1.00 81.69 106 SER A C 1
ATOM 853 O O . SER A 1 106 ? -2.166 16.108 -1.586 1.00 81.69 106 SER A O 1
ATOM 855 N N . TYR A 1 107 ? -1.079 17.656 -0.359 1.00 82.88 107 TYR A N 1
ATOM 856 C CA . TYR A 1 107 ? -1.281 18.748 -1.302 1.00 82.88 107 TYR A CA 1
ATOM 857 C C . TYR A 1 107 ? -0.349 18.593 -2.508 1.00 82.88 107 TYR A C 1
ATOM 859 O O . TYR A 1 107 ? 0.875 18.566 -2.369 1.00 82.88 107 TYR A O 1
ATOM 867 N N . ASN A 1 108 ? -0.926 18.506 -3.703 1.00 81.81 108 ASN A N 1
ATOM 868 C CA . ASN A 1 108 ? -0.185 18.508 -4.952 1.00 81.81 108 ASN A CA 1
ATOM 869 C C . ASN A 1 108 ? -0.077 19.946 -5.467 1.00 81.81 108 ASN A C 1
ATOM 871 O O . ASN A 1 108 ? -1.041 20.498 -5.992 1.00 81.81 108 ASN A O 1
ATOM 875 N N . HIS A 1 109 ? 1.115 20.534 -5.358 1.00 80.88 109 HIS A N 1
ATOM 876 C CA . HIS A 1 109 ? 1.364 21.905 -5.806 1.00 80.88 109 HIS A CA 1
ATOM 877 C C . HIS A 1 109 ? 1.181 22.095 -7.320 1.00 80.88 109 HIS A C 1
ATOM 879 O O . HIS A 1 109 ? 0.772 23.167 -7.750 1.00 80.88 109 HIS A O 1
ATOM 885 N N . LEU A 1 110 ? 1.465 21.073 -8.134 1.00 77.75 110 LEU A N 1
ATOM 886 C CA . LEU A 1 110 ? 1.298 21.156 -9.587 1.00 77.75 110 LEU A CA 1
ATOM 887 C C . LEU A 1 110 ? -0.183 21.239 -9.978 1.00 77.75 110 LEU A C 1
ATOM 889 O O . LEU A 1 110 ? -0.534 21.980 -10.889 1.00 77.75 110 LEU A O 1
ATOM 893 N N . LEU A 1 111 ? -1.038 20.477 -9.294 1.00 80.38 111 LEU A N 1
ATOM 894 C CA . LEU A 1 111 ? -2.475 20.429 -9.574 1.00 80.38 111 LEU A CA 1
ATOM 895 C C . LEU A 1 111 ? -3.290 21.428 -8.740 1.00 80.38 111 LEU A C 1
ATOM 897 O O . LEU A 1 111 ? -4.465 21.636 -9.023 1.00 80.38 111 LEU A O 1
ATOM 901 N N . GLY A 1 112 ? -2.692 22.019 -7.704 1.00 85.56 112 GLY A N 1
ATOM 902 C CA . GLY A 1 112 ? -3.363 22.941 -6.789 1.00 85.56 112 GLY A CA 1
ATOM 903 C C . GLY A 1 112 ? -4.430 22.286 -5.905 1.00 85.56 112 GLY A C 1
ATOM 904 O O . GLY A 1 112 ? -5.314 22.977 -5.407 1.00 85.56 112 GLY A O 1
ATOM 905 N N . VAL A 1 113 ? -4.389 20.961 -5.724 1.00 86.31 113 VAL A N 1
ATOM 906 C CA . VAL A 1 113 ? -5.418 20.199 -4.996 1.00 86.31 113 VAL A CA 1
ATOM 907 C C . VAL A 1 113 ? -4.805 19.176 -4.047 1.00 86.31 113 VAL A C 1
ATOM 909 O O . VAL A 1 113 ? -3.708 18.662 -4.280 1.00 86.31 113 VAL A O 1
ATOM 912 N N . CYS A 1 114 ? -5.533 18.845 -2.980 1.00 84.25 114 CYS A N 1
ATOM 913 C CA . CYS A 1 114 ? -5.233 17.666 -2.175 1.00 84.25 114 CYS A CA 1
ATOM 914 C C . CYS A 1 114 ? -5.486 16.401 -2.998 1.00 84.25 114 CYS A C 1
ATOM 916 O O . CYS A 1 114 ? -6.448 16.312 -3.759 1.00 84.25 114 CYS A O 1
ATOM 918 N N . THR A 1 115 ? -4.597 15.429 -2.853 1.00 82.62 115 THR A N 1
ATOM 919 C CA . THR A 1 115 ? -4.646 14.153 -3.563 1.00 82.62 115 THR A CA 1
ATOM 920 C C . THR A 1 115 ? -4.761 13.012 -2.561 1.00 82.62 115 THR A C 1
ATOM 922 O O . THR A 1 115 ? -4.171 13.079 -1.480 1.00 82.62 115 THR A O 1
ATOM 925 N N . ASP A 1 116 ? -5.484 11.952 -2.933 1.00 80.44 116 ASP A N 1
ATOM 926 C CA . ASP A 1 116 ? -5.644 10.721 -2.139 1.00 80.44 116 ASP A CA 1
ATOM 927 C C . ASP A 1 116 ? -4.395 9.826 -2.212 1.00 80.44 116 ASP A C 1
ATOM 929 O O . ASP A 1 116 ? -4.444 8.625 -2.473 1.00 80.44 116 ASP A O 1
ATOM 933 N N . GLN A 1 117 ? -3.237 10.443 -2.012 1.00 85.44 117 GLN A N 1
ATOM 934 C CA . GLN A 1 117 ? -1.940 9.800 -1.903 1.00 85.44 117 GLN A CA 1
ATOM 935 C C . GLN A 1 117 ? -1.155 10.487 -0.793 1.00 85.44 117 GLN A C 1
ATOM 937 O O . GLN A 1 117 ? -1.283 11.694 -0.573 1.00 85.44 117 GLN A O 1
ATOM 942 N N . THR A 1 118 ? -0.317 9.721 -0.113 1.00 87.12 118 THR A N 1
ATOM 943 C CA . THR A 1 118 ? 0.556 10.236 0.940 1.00 87.12 118 THR A CA 1
ATOM 944 C C . THR A 1 118 ? 1.976 9.732 0.739 1.00 87.12 118 THR A C 1
ATOM 946 O O . THR A 1 118 ? 2.149 8.577 0.335 1.00 87.12 118 THR A O 1
ATOM 949 N N . PRO A 1 119 ? 3.013 10.553 0.982 1.00 86.44 119 PRO A N 1
ATOM 950 C CA . PRO A 1 119 ? 4.374 10.051 1.018 1.00 86.44 119 PRO A CA 1
ATOM 951 C C . PRO A 1 119 ? 4.480 8.960 2.083 1.00 86.44 119 PRO A C 1
ATOM 953 O O . PRO A 1 119 ? 4.005 9.110 3.205 1.00 86.44 119 PRO A O 1
ATOM 956 N N . CYS A 1 120 ? 5.067 7.836 1.689 1.00 86.94 120 CYS A N 1
ATOM 957 C CA . CYS A 1 120 ? 5.331 6.697 2.554 1.00 86.94 120 CYS A CA 1
ATOM 958 C C . CYS A 1 120 ? 6.783 6.720 3.027 1.00 86.94 120 CYS A C 1
ATOM 960 O O . CYS A 1 120 ? 7.046 6.637 4.221 1.00 86.94 120 CYS A O 1
ATOM 962 N N . PHE A 1 121 ? 7.723 6.883 2.094 1.00 84.94 121 PHE A N 1
ATOM 963 C CA . PHE A 1 121 ? 9.125 7.140 2.406 1.00 84.94 121 PHE A CA 1
ATOM 964 C C . PHE A 1 121 ? 9.850 7.764 1.217 1.00 84.94 121 PHE A C 1
ATOM 966 O O . PHE A 1 121 ? 9.473 7.559 0.061 1.00 84.94 121 PHE A O 1
ATOM 973 N N . ALA A 1 122 ? 10.924 8.491 1.507 1.00 80.31 122 ALA A N 1
ATOM 974 C CA . ALA A 1 122 ? 11.915 8.898 0.523 1.00 80.31 122 ALA A CA 1
ATOM 975 C C . ALA A 1 122 ? 13.174 8.051 0.707 1.00 80.31 122 ALA A C 1
ATOM 977 O O . ALA A 1 122 ? 13.582 7.760 1.834 1.00 80.31 122 ALA A O 1
ATOM 978 N N . GLY A 1 123 ? 13.800 7.646 -0.390 1.00 75.50 123 GLY A N 1
ATOM 979 C CA . GLY A 1 123 ? 15.015 6.857 -0.290 1.00 75.50 123 GLY A CA 1
ATOM 980 C C . GLY A 1 123 ? 15.695 6.607 -1.618 1.00 75.50 123 GLY A C 1
ATOM 981 O O . GLY A 1 123 ? 15.108 6.750 -2.694 1.00 75.50 123 GLY A O 1
ATOM 982 N N . ASN A 1 124 ? 16.957 6.200 -1.509 1.00 73.75 124 ASN A N 1
ATOM 983 C CA . ASN A 1 124 ? 17.687 5.655 -2.632 1.00 73.75 124 ASN A CA 1
ATOM 984 C C . ASN A 1 124 ? 17.286 4.193 -2.823 1.00 73.75 124 ASN A C 1
ATOM 986 O O . ASN A 1 124 ? 17.323 3.402 -1.878 1.00 73.75 124 ASN A O 1
ATOM 990 N N . THR A 1 125 ? 16.927 3.847 -4.051 1.00 70.69 125 THR A N 1
ATOM 991 C CA . THR A 1 125 ? 16.628 2.469 -4.456 1.00 70.69 125 THR A CA 1
ATOM 992 C C . THR A 1 125 ? 17.703 1.898 -5.388 1.00 70.69 125 THR A C 1
ATOM 994 O O . THR A 1 125 ? 17.521 0.835 -5.976 1.00 70.69 125 THR A O 1
ATOM 997 N N . SER A 1 126 ? 18.852 2.578 -5.517 1.00 68.50 126 SER A N 1
ATOM 998 C CA . SER A 1 126 ? 20.055 2.036 -6.152 1.00 68.50 126 SER A CA 1
ATOM 999 C C . SER A 1 126 ? 20.715 1.006 -5.230 1.00 68.50 126 SER A C 1
ATOM 1001 O O . SER A 1 126 ? 21.112 1.349 -4.114 1.00 68.50 126 SER A O 1
ATOM 1003 N N . HIS A 1 127 ? 20.887 -0.230 -5.700 1.00 63.06 127 HIS A N 1
ATOM 1004 C CA . HIS A 1 127 ? 21.480 -1.314 -4.914 1.00 63.06 127 HIS A CA 1
ATOM 1005 C C . HIS A 1 127 ? 22.450 -2.139 -5.754 1.00 63.06 127 HIS A C 1
ATOM 1007 O O . HIS A 1 127 ? 22.051 -2.777 -6.719 1.00 63.06 127 HIS A O 1
ATOM 1013 N N . THR A 1 128 ? 23.724 -2.180 -5.367 1.00 56.16 128 THR A N 1
ATOM 1014 C CA . THR A 1 128 ? 24.769 -2.894 -6.119 1.00 56.16 128 THR A CA 1
ATOM 1015 C C . THR A 1 128 ? 24.956 -4.352 -5.693 1.00 56.16 128 THR A C 1
ATOM 1017 O O . THR A 1 128 ? 25.695 -5.082 -6.351 1.00 56.16 128 THR A O 1
ATOM 1020 N N . THR A 1 129 ? 24.298 -4.799 -4.617 1.00 58.56 129 THR A N 1
ATOM 1021 C CA . THR A 1 129 ? 24.427 -6.155 -4.065 1.00 58.56 129 THR A CA 1
ATOM 1022 C C . THR A 1 129 ? 23.080 -6.869 -3.961 1.00 58.56 129 THR A C 1
ATOM 1024 O O . THR A 1 129 ? 22.026 -6.252 -3.804 1.00 58.56 129 THR A O 1
ATOM 1027 N N . ILE A 1 130 ? 23.125 -8.198 -4.074 1.00 59.47 130 ILE A N 1
ATOM 1028 C CA . ILE A 1 130 ? 21.983 -9.094 -3.858 1.00 59.47 130 ILE A CA 1
ATOM 1029 C C . ILE A 1 130 ? 21.626 -9.082 -2.362 1.00 59.47 130 ILE A C 1
ATOM 1031 O O . ILE A 1 130 ? 22.522 -9.202 -1.529 1.00 59.47 130 ILE A O 1
ATOM 1035 N N . ASN A 1 131 ? 20.334 -8.971 -2.028 1.00 57.62 131 ASN A N 1
ATOM 1036 C CA . ASN A 1 131 ? 19.805 -8.949 -0.651 1.00 57.62 131 ASN A CA 1
ATOM 1037 C C . ASN A 1 131 ? 20.303 -7.769 0.204 1.00 57.62 131 ASN A C 1
ATOM 1039 O O . ASN A 1 131 ? 20.904 -7.952 1.263 1.00 57.62 131 ASN A O 1
ATOM 1043 N N . SER A 1 132 ? 20.035 -6.545 -0.241 1.00 58.78 132 SER A N 1
ATOM 1044 C CA . SER A 1 132 ? 20.368 -5.331 0.508 1.00 58.78 132 SER A CA 1
ATOM 1045 C C . SER A 1 132 ? 19.134 -4.692 1.146 1.00 58.78 132 SER A C 1
ATOM 1047 O O . SER A 1 132 ? 18.084 -4.567 0.516 1.00 58.78 132 SER A O 1
ATOM 1049 N N . THR A 1 133 ? 19.284 -4.202 2.372 1.00 57.78 133 THR A N 1
ATOM 1050 C CA . THR A 1 133 ? 18.295 -3.338 3.027 1.00 57.78 133 THR A CA 1
ATOM 1051 C C . THR A 1 133 ? 18.690 -1.885 2.776 1.00 57.78 133 THR A C 1
ATOM 1053 O O . THR A 1 133 ? 19.816 -1.502 3.093 1.00 57.78 133 THR A O 1
ATOM 1056 N N . SER A 1 134 ? 17.793 -1.067 2.216 1.00 57.50 134 SER A N 1
ATOM 1057 C CA . SER A 1 134 ? 18.005 0.388 2.208 1.00 57.50 134 SER A CA 1
ATOM 1058 C C . SER A 1 134 ? 17.620 0.956 3.564 1.00 57.50 134 SER A C 1
ATOM 1060 O O . SER A 1 134 ? 16.565 0.623 4.103 1.00 57.50 134 SER A O 1
ATOM 1062 N N . GLY A 1 135 ? 18.459 1.838 4.105 1.00 52.81 135 GLY A N 1
ATOM 1063 C CA . GLY A 1 135 ? 18.077 2.642 5.257 1.00 52.81 135 GLY A CA 1
ATOM 1064 C C . GLY A 1 135 ? 16.900 3.536 4.878 1.00 52.81 135 GLY A C 1
ATOM 1065 O O . GLY A 1 135 ? 17.027 4.387 3.997 1.00 52.81 135 GLY A O 1
ATOM 1066 N N . ILE A 1 136 ? 15.753 3.343 5.529 1.00 58.19 136 ILE A N 1
ATOM 1067 C CA . ILE A 1 136 ? 14.661 4.313 5.469 1.00 58.19 136 ILE A CA 1
ATOM 1068 C C . ILE A 1 136 ? 15.173 5.548 6.202 1.00 58.19 136 ILE A C 1
ATOM 1070 O O . ILE A 1 136 ? 15.507 5.472 7.383 1.00 58.19 136 ILE A O 1
ATOM 1074 N N . THR A 1 137 ? 15.272 6.680 5.507 1.00 55.41 137 THR A N 1
ATOM 1075 C CA . THR A 1 137 ? 15.514 7.940 6.213 1.00 55.41 137 THR A CA 1
ATOM 1076 C C . THR A 1 137 ? 14.183 8.311 6.869 1.00 55.41 137 THR A C 1
ATOM 1078 O O . THR A 1 137 ? 13.197 8.443 6.141 1.00 55.41 137 THR A O 1
ATOM 1081 N N . PRO A 1 138 ? 14.093 8.407 8.208 1.00 47.75 138 PRO A N 1
ATOM 1082 C CA . PRO A 1 138 ? 12.825 8.633 8.887 1.00 47.75 138 PRO A CA 1
ATOM 1083 C C . PRO A 1 138 ? 12.345 10.055 8.600 1.00 47.75 138 PRO A C 1
ATOM 1085 O O . PRO A 1 138 ? 12.716 11.015 9.269 1.00 47.75 138 PRO A O 1
ATOM 1088 N N . SER A 1 139 ? 11.521 10.197 7.571 1.00 51.38 139 SER A N 1
ATOM 1089 C CA . SER A 1 139 ? 10.737 11.396 7.311 1.00 51.38 139 SER A CA 1
ATOM 1090 C C . SER A 1 139 ? 9.275 10.976 7.238 1.00 51.38 139 SER A C 1
ATOM 1092 O O . SER A 1 139 ? 8.931 10.205 6.348 1.00 51.38 139 SER A O 1
ATOM 1094 N N . ALA A 1 140 ? 8.461 11.452 8.187 1.00 58.59 140 ALA A N 1
ATOM 1095 C CA . ALA A 1 140 ? 6.994 11.373 8.218 1.00 58.59 140 ALA A CA 1
ATOM 1096 C C . ALA A 1 140 ? 6.383 10.163 7.472 1.00 58.59 140 ALA A C 1
ATOM 1098 O O . ALA A 1 140 ? 5.704 10.322 6.464 1.00 58.59 140 ALA A O 1
ATOM 1099 N N . ASN A 1 141 ? 6.638 8.952 7.966 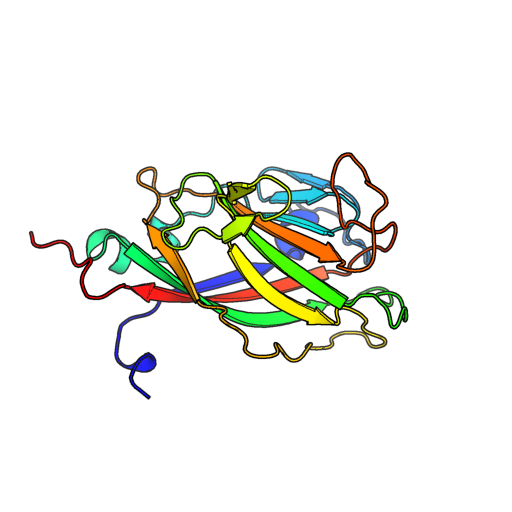1.00 76.44 141 ASN A N 1
ATOM 1100 C CA . ASN A 1 141 ? 6.165 7.689 7.386 1.00 76.44 141 ASN A CA 1
ATOM 1101 C C . ASN A 1 141 ? 4.906 7.141 8.083 1.00 76.44 141 ASN A C 1
ATOM 1103 O O . ASN A 1 141 ? 4.591 5.960 7.932 1.00 76.44 141 ASN A O 1
ATOM 1107 N N . ILE A 1 142 ? 4.206 7.979 8.858 1.00 86.88 142 ILE A N 1
ATOM 1108 C CA . ILE A 1 142 ? 2.919 7.629 9.462 1.00 86.88 142 ILE A CA 1
ATOM 1109 C C . ILE A 1 142 ? 1.808 8.025 8.495 1.00 86.88 142 ILE A C 1
ATOM 1111 O O . ILE A 1 142 ? 1.624 9.194 8.158 1.00 86.88 142 ILE A O 1
ATOM 1115 N N . ILE A 1 143 ? 1.057 7.024 8.064 1.00 89.75 143 ILE A N 1
ATOM 1116 C CA . ILE A 1 143 ? -0.068 7.132 7.150 1.00 89.75 143 ILE A CA 1
ATOM 1117 C C . ILE A 1 143 ? -1.336 6.833 7.933 1.00 89.75 143 ILE A C 1
ATOM 1119 O O . ILE A 1 143 ? -1.534 5.715 8.397 1.00 89.75 143 ILE A O 1
ATOM 1123 N N . SER A 1 144 ? -2.206 7.820 8.081 1.00 92.00 144 SER A N 1
ATOM 1124 C CA . SER A 1 144 ? -3.459 7.661 8.810 1.00 92.00 144 SER A CA 1
ATOM 1125 C C . SER A 1 144 ? -4.573 7.305 7.833 1.00 92.00 144 SER A C 1
ATOM 1127 O O . SER A 1 144 ? -4.743 7.957 6.804 1.00 92.00 144 SER A O 1
ATOM 1129 N N . PHE A 1 145 ? -5.359 6.280 8.140 1.00 93.31 145 PHE A N 1
ATOM 1130 C CA . PHE A 1 145 ? -6.441 5.817 7.281 1.00 93.31 145 PHE A CA 1
ATOM 1131 C C . PHE A 1 145 ? -7.639 5.330 8.096 1.00 93.31 145 PHE A C 1
ATOM 1133 O O . PHE A 1 145 ? -7.507 4.805 9.201 1.00 93.31 145 PHE A O 1
ATOM 1140 N N . ARG A 1 146 ? -8.829 5.465 7.517 1.00 93.88 146 ARG A N 1
ATOM 1141 C CA . ARG A 1 146 ? -10.048 4.825 8.009 1.00 93.88 146 ARG A CA 1
ATOM 1142 C C . ARG A 1 146 ? -10.149 3.420 7.442 1.00 93.88 146 ARG A C 1
ATOM 1144 O O . ARG A 1 146 ? -9.987 3.234 6.234 1.00 93.88 146 ARG A O 1
ATOM 1151 N N . LYS A 1 147 ? -10.473 2.436 8.284 1.00 92.56 147 LYS A N 1
ATOM 1152 C CA . LYS A 1 147 ? -10.621 1.040 7.841 1.00 92.56 147 LYS A CA 1
ATOM 1153 C C . LYS A 1 147 ? -11.654 0.910 6.700 1.00 92.56 147 LYS A C 1
ATOM 1155 O O . LYS A 1 147 ? -12.677 1.603 6.719 1.00 92.56 147 LYS A O 1
ATOM 1160 N N . PRO A 1 148 ? -11.446 -0.001 5.734 1.00 93.06 148 PRO A N 1
ATOM 1161 C CA . PRO A 1 148 ? -12.400 -0.231 4.649 1.00 93.06 148 PRO A CA 1
ATOM 1162 C C . PRO A 1 148 ? -13.675 -0.902 5.171 1.00 93.06 148 PRO A C 1
ATOM 1164 O O . PRO A 1 148 ? -13.591 -1.945 5.819 1.00 93.06 148 PRO A O 1
ATOM 1167 N N . GLN A 1 149 ? -14.860 -0.362 4.864 1.00 90.88 149 GLN A N 1
ATOM 1168 C CA . GLN A 1 149 ? -16.145 -0.891 5.368 1.00 90.88 149 GLN A CA 1
ATOM 1169 C C . GLN A 1 149 ? -16.507 -2.266 4.786 1.00 90.88 149 GLN A C 1
ATOM 1171 O O . GLN A 1 149 ? -17.068 -3.115 5.477 1.00 90.88 149 GLN A O 1
ATOM 1176 N N . SER A 1 150 ? -16.118 -2.520 3.534 1.00 91.69 150 SER A N 1
ATOM 1177 C CA . SER A 1 150 ? -16.237 -3.834 2.888 1.00 91.69 150 SER A CA 1
ATOM 1178 C C . SER A 1 150 ? -15.347 -4.900 3.542 1.00 91.69 150 SER A C 1
ATOM 1180 O O . SER A 1 150 ? -15.544 -6.090 3.317 1.00 91.69 150 SER A O 1
ATOM 1182 N N . GLY A 1 151 ? -14.363 -4.489 4.353 1.00 92.94 151 GLY A N 1
ATOM 1183 C CA . GLY A 1 151 ? -13.324 -5.358 4.902 1.00 92.94 151 GLY A CA 1
ATOM 1184 C C . GLY A 1 151 ? -12.165 -5.633 3.941 1.00 92.94 151 GLY A C 1
ATOM 1185 O O . GLY A 1 151 ? -11.219 -6.302 4.352 1.00 92.94 151 GLY A O 1
ATOM 1186 N N . PHE A 1 152 ? -12.210 -5.098 2.717 1.00 94.12 152 PHE A N 1
ATOM 1187 C CA . PHE A 1 152 ? -11.182 -5.267 1.689 1.00 94.12 152 PHE A CA 1
ATOM 1188 C C . PHE A 1 152 ? -10.714 -3.918 1.152 1.00 94.12 152 PHE A C 1
ATOM 1190 O O . PHE A 1 152 ? -11.510 -2.990 1.018 1.00 94.12 152 PHE A O 1
ATOM 1197 N N . SER A 1 153 ? -9.428 -3.813 0.841 1.00 94.69 153 SER A N 1
ATOM 1198 C CA . SER A 1 153 ? -8.839 -2.618 0.235 1.00 94.69 153 SER A CA 1
ATOM 1199 C C . SER A 1 153 ? -7.640 -3.009 -0.619 1.00 94.69 153 SER A C 1
ATOM 1201 O O . SER A 1 153 ? -6.962 -3.994 -0.314 1.00 94.69 153 SER A O 1
ATOM 1203 N N . ASP A 1 154 ? -7.362 -2.232 -1.656 1.00 95.56 154 ASP A N 1
ATOM 1204 C CA . ASP A 1 154 ? -6.119 -2.340 -2.408 1.00 95.56 154 ASP A CA 1
ATOM 1205 C C . ASP A 1 154 ? -5.113 -1.319 -1.869 1.00 95.56 154 ASP A C 1
ATOM 1207 O O . ASP A 1 154 ? -5.462 -0.172 -1.570 1.00 95.56 154 ASP A O 1
ATOM 1211 N N . ILE A 1 155 ? -3.846 -1.722 -1.787 1.00 95.06 155 ILE A N 1
ATOM 1212 C CA . ILE A 1 155 ? -2.728 -0.818 -1.496 1.00 95.06 155 ILE A CA 1
ATOM 1213 C C . ILE A 1 155 ? -1.904 -0.664 -2.760 1.00 95.06 155 ILE A C 1
ATOM 1215 O O . ILE A 1 155 ? -1.366 -1.645 -3.270 1.00 95.06 155 ILE A O 1
ATOM 1219 N N . THR A 1 156 ? -1.769 0.569 -3.239 1.00 94.75 156 THR A N 1
ATOM 1220 C CA . THR A 1 156 ? -0.864 0.902 -4.341 1.00 94.75 156 THR A CA 1
ATOM 1221 C C . THR A 1 156 ? 0.322 1.694 -3.815 1.00 94.75 156 THR A C 1
ATOM 1223 O O . THR A 1 156 ? 0.154 2.715 -3.152 1.00 94.75 156 THR A O 1
ATOM 1226 N N . LEU A 1 157 ? 1.524 1.229 -4.134 1.00 92.19 157 LEU A N 1
ATOM 1227 C CA . LEU A 1 157 ? 2.784 1.912 -3.894 1.00 92.19 157 LEU A CA 1
ATOM 1228 C C . LEU A 1 157 ? 3.307 2.445 -5.225 1.00 92.19 157 LEU A C 1
ATOM 1230 O O . LEU A 1 157 ? 3.468 1.704 -6.195 1.00 92.19 157 LEU A O 1
ATOM 1234 N N . GLU A 1 158 ? 3.568 3.742 -5.271 1.00 89.94 158 GLU A N 1
ATOM 1235 C CA . GLU A 1 158 ? 3.979 4.453 -6.468 1.00 89.94 158 GLU A CA 1
ATOM 1236 C C . GLU A 1 158 ? 5.324 5.147 -6.241 1.00 89.94 158 GLU A C 1
ATOM 1238 O O . GLU A 1 158 ? 5.410 6.108 -5.485 1.00 89.94 158 GLU A O 1
ATOM 1243 N N . PHE A 1 159 ? 6.375 4.710 -6.934 1.00 86.62 159 PHE A N 1
ATOM 1244 C CA . PHE A 1 159 ? 7.682 5.362 -6.873 1.00 86.62 159 PHE A CA 1
ATOM 1245 C C . PHE A 1 159 ? 7.772 6.541 -7.839 1.00 86.62 159 PHE A C 1
ATOM 1247 O O . PHE A 1 159 ? 7.662 6.354 -9.052 1.00 86.62 159 PHE A O 1
ATOM 1254 N N . GLN A 1 160 ? 8.024 7.742 -7.336 1.00 83.50 160 GLN A N 1
ATOM 1255 C CA . GLN A 1 160 ? 8.272 8.926 -8.151 1.00 83.50 160 GLN A CA 1
ATOM 1256 C C . GLN A 1 160 ? 9.732 9.352 -8.020 1.00 83.50 160 GLN A C 1
ATOM 1258 O O . GLN A 1 160 ? 10.190 9.761 -6.951 1.00 83.50 160 GLN A O 1
ATOM 1263 N N . ASN A 1 161 ? 10.468 9.259 -9.126 1.00 78.69 161 ASN A N 1
ATOM 1264 C CA . ASN A 1 161 ? 11.807 9.810 -9.234 1.00 78.69 161 ASN A CA 1
ATOM 1265 C C . ASN A 1 161 ? 11.705 11.326 -9.437 1.00 78.69 161 ASN A C 1
ATOM 1267 O O . ASN A 1 161 ? 11.168 11.795 -10.439 1.00 78.69 161 ASN A O 1
ATOM 1271 N N . ILE A 1 162 ? 12.260 12.087 -8.496 1.00 7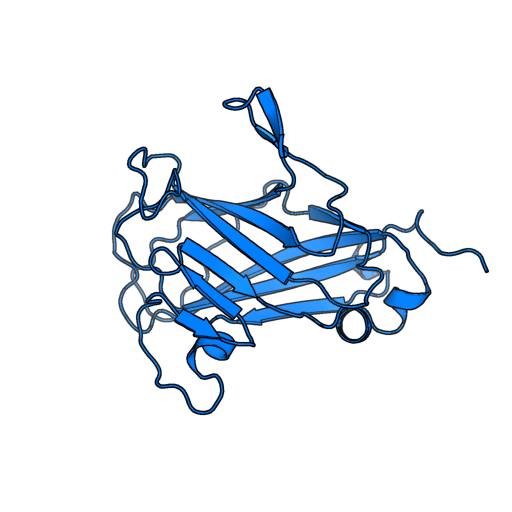0.19 162 ILE A N 1
ATOM 1272 C CA . ILE A 1 162 ? 12.185 13.556 -8.477 1.00 70.19 162 ILE A CA 1
ATOM 1273 C C . ILE A 1 162 ? 12.986 14.236 -9.599 1.00 70.19 162 ILE A C 1
ATOM 1275 O O . ILE A 1 162 ? 12.867 15.442 -9.789 1.00 70.19 162 ILE A O 1
ATOM 1279 N N . ARG A 1 163 ? 13.830 13.487 -10.318 1.00 68.94 163 ARG A N 1
ATOM 1280 C CA . ARG A 1 163 ? 14.669 13.986 -11.416 1.00 68.94 163 ARG A CA 1
ATOM 1281 C C . ARG A 1 163 ? 14.137 13.608 -12.796 1.00 68.94 163 ARG A C 1
ATOM 1283 O O . ARG A 1 163 ? 14.673 14.105 -13.783 1.00 68.94 163 ARG A O 1
ATOM 1290 N N . ASN A 1 164 ? 13.126 12.736 -12.892 1.00 68.62 164 ASN A N 1
ATOM 1291 C CA . ASN A 1 164 ? 12.630 12.282 -14.188 1.00 68.62 164 ASN A CA 1
ATOM 1292 C C . ASN A 1 164 ? 11.317 12.960 -14.584 1.00 68.62 164 ASN A C 1
ATOM 1294 O O . ASN A 1 164 ? 10.276 12.749 -13.968 1.00 68.62 164 ASN A O 1
ATOM 1298 N N . ASN A 1 165 ? 11.362 13.717 -15.677 1.00 62.47 165 ASN A N 1
ATOM 1299 C CA . ASN A 1 165 ? 10.211 14.451 -16.196 1.00 62.47 165 ASN A CA 1
ATOM 1300 C C . ASN A 1 165 ? 9.559 13.776 -17.412 1.00 62.47 165 ASN A C 1
ATOM 1302 O O . ASN A 1 165 ? 8.557 14.283 -17.908 1.00 62.47 165 ASN A O 1
ATOM 1306 N N . THR A 1 166 ? 10.097 12.654 -17.902 1.00 65.12 166 THR A N 1
ATOM 1307 C CA . THR A 1 166 ? 9.535 11.960 -19.073 1.00 65.12 166 THR A CA 1
ATOM 1308 C C . THR A 1 166 ? 8.438 10.990 -18.628 1.00 65.12 166 THR A C 1
ATOM 1310 O O . THR A 1 166 ? 8.736 10.076 -17.857 1.00 65.12 166 THR A O 1
ATOM 1313 N N . PRO A 1 167 ? 7.180 11.140 -19.088 1.00 66.56 167 PRO A N 1
ATOM 1314 C CA . PRO A 1 167 ? 6.129 10.190 -18.752 1.00 66.56 167 PRO A CA 1
ATOM 1315 C C . PRO A 1 167 ? 6.405 8.810 -19.355 1.00 66.56 167 PRO A C 1
ATOM 1317 O O . PRO A 1 167 ? 6.766 8.702 -20.526 1.00 66.56 167 PRO A O 1
ATOM 1320 N N . ILE A 1 168 ? 6.173 7.750 -18.583 1.00 70.50 168 ILE A N 1
ATOM 1321 C CA . ILE A 1 168 ? 6.224 6.361 -19.061 1.00 70.50 168 ILE A CA 1
ATOM 1322 C C . ILE A 1 168 ? 4.871 5.727 -18.774 1.00 70.50 168 ILE A C 1
ATOM 1324 O O . ILE A 1 168 ? 4.393 5.782 -17.643 1.00 70.50 168 ILE A O 1
ATOM 1328 N N . ASN A 1 169 ? 4.230 5.176 -19.809 1.00 71.00 169 ASN A N 1
ATOM 1329 C CA . ASN A 1 169 ? 2.881 4.600 -19.740 1.00 71.00 169 ASN A CA 1
ATOM 1330 C C . ASN A 1 169 ? 1.841 5.536 -19.084 1.00 71.00 169 ASN A C 1
ATOM 1332 O O . ASN A 1 169 ? 0.954 5.086 -18.368 1.00 71.00 169 ASN A O 1
ATOM 1336 N N . GLY A 1 170 ? 1.964 6.852 -19.300 1.00 72.38 170 GLY A N 1
ATOM 1337 C CA . GLY A 1 170 ? 1.059 7.863 -18.732 1.00 72.38 170 GLY A CA 1
ATOM 1338 C C . GLY A 1 170 ? 1.386 8.314 -17.302 1.00 72.38 170 GLY A C 1
ATOM 1339 O O . GLY A 1 170 ? 0.725 9.215 -16.792 1.00 72.38 170 GLY A O 1
ATOM 1340 N N . TYR A 1 171 ? 2.421 7.757 -16.668 1.00 72.31 171 TYR A N 1
ATOM 1341 C CA . TYR A 1 171 ? 2.858 8.144 -15.326 1.00 72.31 171 TYR A CA 1
ATOM 1342 C C . TYR A 1 171 ? 4.054 9.102 -15.375 1.00 72.31 171 TYR A C 1
ATOM 1344 O O . TYR A 1 171 ? 5.066 8.817 -16.017 1.00 72.31 171 TYR A O 1
ATOM 1352 N N . ILE A 1 172 ? 3.961 10.217 -14.649 1.00 72.81 172 ILE A N 1
ATOM 1353 C CA . ILE A 1 172 ? 5.045 11.200 -14.471 1.00 72.81 172 ILE A CA 1
ATOM 1354 C C . ILE A 1 172 ? 6.014 10.698 -13.383 1.00 72.81 172 ILE A C 1
ATOM 1356 O O . ILE A 1 172 ? 5.610 9.969 -12.477 1.00 72.81 172 ILE A O 1
ATOM 1360 N N . GLY A 1 173 ? 7.301 11.052 -13.463 1.00 75.44 173 GLY A N 1
ATOM 1361 C CA . GLY A 1 173 ? 8.289 10.648 -12.453 1.00 75.44 173 GLY A CA 1
ATOM 1362 C C . GLY A 1 173 ? 8.768 9.200 -12.584 1.00 75.44 173 GLY A C 1
ATOM 1363 O O . GLY A 1 173 ? 9.484 8.709 -11.711 1.00 75.44 173 GLY A O 1
ATOM 1364 N N . LYS A 1 174 ? 8.376 8.487 -13.647 1.00 81.00 174 LYS A N 1
ATOM 1365 C CA . LYS A 1 174 ? 8.794 7.101 -13.924 1.00 81.00 174 LYS A CA 1
ATOM 1366 C C . LYS A 1 174 ? 10.050 7.055 -14.768 1.00 81.00 174 LYS A C 1
ATOM 1368 O O . LYS A 1 174 ? 10.359 8.012 -15.454 1.00 81.00 174 LYS A O 1
ATOM 1373 N N . SER A 1 175 ? 10.791 5.953 -14.701 1.00 74.19 175 SER A N 1
ATOM 1374 C CA . SER A 1 175 ? 12.045 5.726 -15.426 1.00 74.19 175 SER A CA 1
ATOM 1375 C C . SER A 1 175 ? 11.990 4.406 -16.188 1.00 74.19 175 SER A C 1
ATOM 1377 O O . SER A 1 175 ? 11.251 3.502 -15.821 1.00 74.19 175 SER A O 1
ATOM 1379 N N . ILE A 1 176 ? 12.787 4.277 -17.247 1.00 73.44 176 ILE A N 1
ATOM 1380 C CA . ILE A 1 176 ? 12.926 3.010 -17.983 1.00 73.44 176 ILE A CA 1
ATOM 1381 C C . ILE A 1 176 ? 13.667 1.939 -17.164 1.00 73.44 176 ILE A C 1
ATOM 1383 O O . ILE A 1 176 ? 13.754 0.790 -17.583 1.00 73.44 176 ILE A O 1
ATOM 1387 N N . VAL A 1 177 ? 14.210 2.318 -16.003 1.00 73.06 177 VAL A N 1
ATOM 1388 C CA . VAL A 1 177 ? 14.909 1.431 -15.071 1.00 73.06 177 VAL A CA 1
ATOM 1389 C C . VAL A 1 177 ? 13.924 0.490 -14.382 1.00 73.06 177 VAL A C 1
ATOM 1391 O O . VAL A 1 177 ? 12.940 0.931 -13.792 1.00 73.06 177 VAL A O 1
ATOM 1394 N N . THR A 1 178 ? 14.242 -0.803 -14.403 1.00 75.75 178 THR A N 1
ATOM 1395 C CA . THR A 1 178 ? 13.470 -1.834 -13.708 1.00 75.75 178 THR A CA 1
ATOM 1396 C C . THR A 1 178 ? 13.867 -1.958 -12.244 1.00 75.75 178 THR A C 1
ATOM 1398 O O . THR A 1 178 ? 15.052 -1.975 -11.903 1.00 75.75 178 THR A O 1
ATOM 1401 N N . LEU A 1 179 ? 12.862 -2.091 -11.380 1.00 77.12 179 LEU A N 1
ATOM 1402 C CA . LEU A 1 179 ? 13.034 -2.436 -9.976 1.00 77.12 179 LEU A CA 1
ATOM 1403 C C . LEU A 1 179 ? 13.172 -3.953 -9.790 1.00 77.12 179 LEU A C 1
ATOM 1405 O O . LEU A 1 179 ? 12.518 -4.750 -10.464 1.00 77.12 179 LEU A O 1
ATOM 1409 N N . GLY A 1 180 ? 14.032 -4.351 -8.852 1.00 77.19 180 GLY A N 1
ATOM 1410 C CA . GLY A 1 180 ? 14.078 -5.729 -8.361 1.00 77.19 180 GLY A CA 1
ATOM 1411 C C . GLY A 1 180 ? 12.899 -6.034 -7.436 1.00 77.19 180 GLY A C 1
ATOM 1412 O O . GLY A 1 180 ? 12.134 -5.139 -7.067 1.00 77.19 180 GLY A O 1
ATOM 1413 N N . HIS A 1 181 ? 12.770 -7.294 -7.017 1.00 82.06 181 HIS A N 1
ATOM 1414 C CA . HIS A 1 181 ? 11.760 -7.653 -6.028 1.00 82.06 181 HIS A CA 1
ATOM 1415 C C . HIS A 1 181 ? 11.968 -6.888 -4.727 1.00 82.06 181 HIS A C 1
ATOM 1417 O O . HIS A 1 181 ? 13.082 -6.734 -4.227 1.00 82.06 181 HIS A O 1
ATOM 1423 N N . VAL A 1 182 ? 10.858 -6.435 -4.167 1.00 82.56 182 VAL A N 1
ATOM 1424 C CA . VAL A 1 182 ? 10.816 -5.677 -2.925 1.00 82.56 182 VAL A C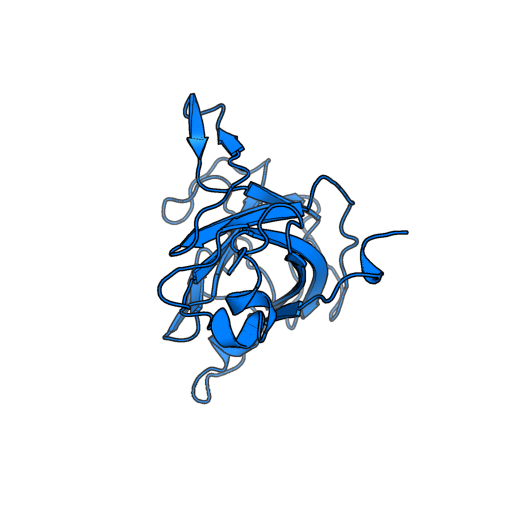A 1
ATOM 1425 C C . VAL A 1 182 ? 9.740 -6.244 -2.008 1.00 82.56 182 VAL A C 1
ATOM 1427 O O . VAL A 1 182 ? 8.715 -6.769 -2.470 1.00 82.56 182 VAL A O 1
ATOM 1430 N N . ALA A 1 183 ? 9.992 -6.144 -0.709 1.00 87.56 183 ALA A N 1
ATOM 1431 C CA . ALA A 1 183 ? 9.024 -6.400 0.334 1.00 87.56 183 ALA A CA 1
ATOM 1432 C C . ALA A 1 183 ? 8.957 -5.222 1.309 1.00 87.56 183 ALA A C 1
ATOM 1434 O O . ALA A 1 183 ? 9.984 -4.681 1.719 1.00 87.56 183 ALA A O 1
ATOM 1435 N N . PHE A 1 184 ? 7.742 -4.850 1.687 1.00 89.00 184 PHE A N 1
ATOM 1436 C CA . PHE A 1 184 ? 7.451 -3.746 2.592 1.00 89.00 184 PHE A CA 1
ATOM 1437 C C . PHE A 1 184 ? 6.851 -4.312 3.874 1.00 89.00 184 PHE A C 1
ATOM 1439 O O . PHE A 1 184 ? 5.847 -5.026 3.820 1.00 89.00 184 PHE A O 1
ATOM 1446 N N . ALA A 1 185 ? 7.465 -4.009 5.014 1.00 89.94 185 ALA A N 1
ATOM 1447 C CA . ALA A 1 185 ? 6.925 -4.348 6.320 1.00 89.94 185 ALA A CA 1
ATOM 1448 C C . ALA A 1 185 ? 6.341 -3.091 6.956 1.00 89.94 185 ALA A C 1
ATOM 1450 O O . ALA A 1 185 ? 7.045 -2.098 7.153 1.00 89.94 185 ALA A O 1
ATOM 1451 N N . PHE A 1 186 ? 5.058 -3.149 7.279 1.00 91.56 186 PHE A N 1
ATOM 1452 C CA . PHE A 1 186 ? 4.348 -2.084 7.954 1.00 91.56 186 PHE A CA 1
ATOM 1453 C C . PHE A 1 186 ? 3.863 -2.537 9.321 1.00 91.56 186 PHE A C 1
ATOM 1455 O O . PHE A 1 186 ? 3.408 -3.671 9.476 1.00 91.56 186 PHE A O 1
ATOM 1462 N N . ASP A 1 187 ? 3.855 -1.608 10.263 1.00 91.62 187 ASP A N 1
ATOM 1463 C CA . ASP A 1 187 ? 3.131 -1.737 11.516 1.00 91.62 187 ASP A CA 1
ATOM 1464 C C . ASP A 1 187 ? 1.856 -0.900 11.458 1.00 91.62 187 ASP A C 1
ATOM 1466 O O . ASP A 1 187 ? 1.851 0.234 10.977 1.00 91.62 187 ASP A O 1
ATOM 1470 N N . ILE A 1 188 ? 0.758 -1.476 11.931 1.00 93.88 188 ILE A N 1
ATOM 1471 C CA . ILE A 1 188 ? -0.553 -0.848 12.002 1.00 93.88 188 ILE A CA 1
ATOM 1472 C C . ILE A 1 188 ? -0.961 -0.754 13.463 1.00 93.88 188 ILE A C 1
ATOM 1474 O O . ILE A 1 188 ? -1.032 -1.759 14.170 1.00 93.88 188 ILE A O 1
ATOM 1478 N N . PHE A 1 189 ? -1.289 0.450 13.905 1.00 92.88 189 PHE A N 1
ATOM 1479 C CA . PHE A 1 189 ? -1.745 0.713 15.263 1.00 92.88 189 PHE A CA 1
ATOM 1480 C C . PHE A 1 189 ? -2.966 1.636 15.241 1.00 92.88 189 PHE A C 1
ATOM 1482 O O . PHE A 1 189 ? -3.099 2.471 14.344 1.00 92.88 189 PHE A O 1
ATOM 1489 N N . PRO A 1 190 ? -3.910 1.469 16.177 1.00 93.81 190 PRO A N 1
ATOM 1490 C CA . PRO A 1 190 ? -5.135 2.257 16.182 1.00 93.81 190 PRO A CA 1
ATOM 1491 C C . PRO A 1 190 ? -4.870 3.725 16.534 1.00 93.81 190 PRO A C 1
ATOM 1493 O O . PRO A 1 190 ? -3.979 4.039 17.325 1.00 93.81 190 PRO A O 1
ATOM 1496 N N . ILE A 1 191 ? -5.702 4.623 16.004 1.00 92.88 191 ILE A N 1
ATOM 1497 C CA . ILE A 1 191 ? -5.851 5.977 16.548 1.00 92.88 191 ILE A CA 1
ATOM 1498 C C . ILE A 1 191 ? -6.768 5.860 17.763 1.00 92.88 191 ILE A C 1
ATOM 1500 O O . ILE A 1 191 ? -7.919 5.439 17.632 1.00 92.88 191 ILE A O 1
ATOM 1504 N N . ILE A 1 192 ? -6.257 6.179 18.952 1.00 90.50 192 ILE A N 1
ATOM 1505 C CA . ILE A 1 192 ? -6.916 5.864 20.230 1.00 90.50 192 ILE A CA 1
ATOM 1506 C C . ILE A 1 192 ? -8.290 6.540 20.330 1.00 90.50 192 ILE A C 1
ATOM 1508 O O . ILE A 1 192 ? -9.256 5.926 20.785 1.00 90.50 192 ILE A O 1
ATOM 1512 N N . GLU A 1 193 ? -8.394 7.769 19.835 1.00 90.12 193 GLU A N 1
ATOM 1513 C CA . GLU A 1 193 ? -9.607 8.585 19.802 1.00 90.12 193 GLU A CA 1
ATOM 1514 C C . GLU A 1 193 ? -10.704 7.988 18.907 1.00 90.12 193 GLU A C 1
ATOM 1516 O O . GLU A 1 193 ? -11.872 8.337 19.048 1.00 90.12 193 GLU A O 1
ATOM 1521 N N . SER A 1 194 ? -10.354 7.057 18.014 1.00 91.88 194 SER A N 1
ATOM 1522 C CA . SER A 1 194 ? -11.276 6.408 17.073 1.00 91.88 194 SER A CA 1
ATOM 1523 C C . SER A 1 194 ? -11.945 5.142 17.628 1.00 91.88 194 SER A C 1
ATOM 1525 O O . SER A 1 194 ? -12.545 4.356 16.886 1.00 91.88 194 SER A O 1
ATOM 1527 N N . LYS A 1 195 ? -11.813 4.896 18.937 1.00 92.75 195 LYS A N 1
ATOM 1528 C CA . LYS A 1 195 ? -12.420 3.738 19.593 1.00 92.75 195 LYS A CA 1
ATOM 1529 C C . LYS A 1 195 ? -13.940 3.768 19.430 1.00 92.75 195 LYS A C 1
ATOM 1531 O O . LYS A 1 195 ? -14.602 4.754 19.745 1.00 92.75 195 LYS A O 1
ATOM 1536 N N . ILE A 1 196 ? -14.500 2.654 18.973 1.00 89.62 196 ILE A N 1
ATOM 1537 C CA . ILE A 1 196 ? -15.941 2.475 18.829 1.00 89.62 196 ILE A CA 1
ATOM 1538 C C . ILE A 1 196 ? -16.517 2.263 20.226 1.00 89.62 196 ILE A C 1
ATOM 1540 O O . ILE A 1 196 ? -16.368 1.192 20.819 1.00 89.62 196 ILE A O 1
ATOM 1544 N N . ASN A 1 197 ? -17.169 3.293 20.757 1.00 75.12 197 ASN A N 1
ATOM 1545 C CA . ASN A 1 197 ? -17.982 3.160 21.957 1.00 75.12 197 ASN A CA 1
ATOM 1546 C C . ASN A 1 197 ? -19.240 2.375 21.574 1.00 75.12 197 ASN A C 1
ATOM 1548 O O . ASN A 1 197 ? -20.049 2.855 20.779 1.00 75.12 197 ASN A O 1
ATOM 1552 N N . LYS A 1 198 ? -19.339 1.142 22.071 1.00 57.09 198 LYS A N 1
ATOM 1553 C CA . LYS A 1 198 ? -20.564 0.344 21.996 1.00 57.09 198 LYS A CA 1
ATOM 1554 C C . LYS A 1 198 ? -21.520 0.751 23.104 1.00 57.09 198 LYS A C 1
ATOM 1556 O O . LYS A 1 198 ? -21.016 1.017 24.218 1.00 57.09 198 LYS A O 1
#